Protein AF-A0A0A3ZD90-F1 (afdb_monomer)

Solvent-accessible surface area (backbone atoms only — not comparable to full-atom values): 13535 Å² total; per-residue (Å²): 87,64,38,90,70,60,44,46,56,55,18,38,37,36,41,38,40,32,38,66,92,79,63,53,73,45,66,31,80,46,68,38,43,77,88,48,38,60,39,61,50,87,82,81,57,92,71,75,68,88,82,62,52,56,71,37,50,38,39,37,37,40,36,40,29,48,61,97,52,89,60,75,46,74,56,76,77,47,79,41,68,39,76,66,85,69,73,33,60,50,44,45,56,72,61,36,44,82,87,77,38,26,29,38,48,87,62,46,81,81,24,46,37,41,33,39,50,35,86,55,61,45,47,53,55,18,38,36,37,42,37,40,31,41,59,84,79,62,51,77,43,65,33,78,45,68,37,43,76,90,45,40,59,39,60,46,77,46,66,24,84,51,78,48,89,81,58,52,71,67,37,46,39,37,36,31,38,35,38,26,50,58,95,56,86,53,74,42,56,33,38,74,39,72,28,30,31,41,71,74,80,76,71,59,77,67,46,51,75,71,39,42,83,86,78,73,43,66,55,72,86,75,50,83,86,62,86,51,76,44,74,59,76,63,83,128

pLDDT: mean 87.89, std 10.4, range [41.91, 98.38]

Secondary structure (DSSP, 8-state):
--GGG---TT-EEEEEEEETTT-PEEEEEEEPPTTTTTS----------TTPPTT-EEEEEEEEE-TT---EEEPPPEEEE------BPP-EETTEETTTTEE-GGG-SSSEEEEE-GGG---TT-EEEEEEEETTT--EEEEEEEPPTTTTTS-EEEEE----TTPPTT-EEEEEEEEE-TT--PEEEBPPEEEEE-----PPPPEETTEETTTTEE-GGG-SS---EE-PPPP-

Radius of gyration: 32.8 Å; Cα contacts (8 Å, |Δi|>4): 521; chains: 1; bounding box: 69×36×101 Å

Organism: NCBI:txid371042

Mean predicted aligned error: 14.07 Å

Nearest PDB structures (foldseek):
  8c7m-assembly1_A  TM=3.479E-01  e=3.428E-03  Homo sapiens
  8odz-assembly1_D  TM=3.322E-01  e=2.731E-02  Mus musculus
  6za2-assembly1_A  TM=3.948E-01  e=4.905E-02  Porphyromonas gingivalis ATCC 33277
  7s62-assembly1_A  TM=3.883E-01  e=2.328E-02  Xenopus laevis
  6za2-assembly1_B  TM=3.902E-01  e=5.456E-02  Porphyromonas gingivalis ATCC 33277

Foldseek 3Di:
DALVVQDDQQKKKKKWKAWPPVRDIFIDIDGAHNVCGSHDDDDDGPDDCPPPDQFTKMKIWMWIAHHPGPDIDIDDIDIDTDHDPPAQAFWDWPQDDPVQLEHELVSQDQATKTKRALSSQDDQQKKKKKWKAWQPVRDIFIDIDGQHNVCGSGIDIDGTRDGCPPPDQFIKMKIWMWIAHHPGDDIDTHDMGIGTYHHDQDFDDKDWPQADPVVRDHDPVSQPPHIDIGGDDGDD

Sequence (236 aa):
IPAAAELSAGDTVTASVQTETDGIKTTADHTVTAAEAGKALSLVVKETLAGEADGDTVTVWYTLIRSGSSTALDSDTVAYTVSVVASLPAPAVAEADSSAMTVDPAAVTAGITVKIPAAAELSAGDTVTASVQTETDGIKTTADHTVTAAEAGKALSLVVKETLAGEADGDAVTVWYTLIRSGGSTALDSDTVAYTVSVVASLPAPTVAEADSTAMTVDPAAVTAGITVKIPAAAE

Structure (mmCIF, N/CA/C/O backbone):
data_AF-A0A0A3ZD90-F1
#
_entry.id   AF-A0A0A3ZD90-F1
#
loop_
_atom_site.group_PDB
_atom_site.id
_atom_site.type_symbol
_atom_site.label_atom_id
_atom_site.label_alt_id
_atom_site.label_comp_id
_atom_site.label_asym_id
_atom_site.label_entity_id
_atom_site.label_seq_id
_atom_site.pdbx_PDB_ins_code
_atom_site.Cartn_x
_atom_site.Cartn_y
_atom_site.Cartn_z
_atom_site.occupancy
_atom_site.B_iso_or_equiv
_atom_site.auth_seq_id
_atom_site.auth_comp_id
_atom_site.auth_asym_id
_atom_site.auth_atom_id
_atom_site.pdbx_PDB_model_num
ATOM 1 N N . ILE A 1 1 ? -10.953 1.300 38.006 1.00 80.44 1 ILE A N 1
ATOM 2 C CA . ILE A 1 1 ? -11.255 2.288 39.074 1.00 80.44 1 ILE A CA 1
ATOM 3 C C . ILE A 1 1 ? -10.166 2.204 40.130 1.00 80.44 1 ILE A C 1
ATOM 5 O O . ILE A 1 1 ? -9.875 1.095 40.576 1.00 80.44 1 ILE A O 1
ATOM 9 N N . PRO A 1 2 ? -9.502 3.321 40.462 1.00 77.12 2 PRO A N 1
ATOM 10 C CA . PRO A 1 2 ? -8.312 3.306 41.308 1.00 77.12 2 PRO A CA 1
ATOM 11 C C . PRO A 1 2 ? -8.643 2.980 42.768 1.00 77.12 2 PRO A C 1
ATOM 13 O O . PRO A 1 2 ? -9.701 3.346 43.270 1.00 77.12 2 PRO A O 1
ATOM 16 N N . ALA A 1 3 ? -7.697 2.360 43.479 1.00 77.62 3 ALA A N 1
ATOM 17 C CA . ALA A 1 3 ? -7.833 2.084 44.915 1.00 77.62 3 ALA A CA 1
ATOM 18 C C . ALA A 1 3 ? -7.985 3.368 45.758 1.00 77.62 3 ALA A C 1
ATOM 20 O O . ALA A 1 3 ? -8.622 3.346 46.806 1.00 77.62 3 ALA A O 1
ATOM 21 N N . ALA A 1 4 ? -7.468 4.500 45.263 1.00 80.25 4 ALA A N 1
ATOM 22 C CA . ALA A 1 4 ? -7.620 5.820 45.877 1.00 80.25 4 ALA A CA 1
ATOM 23 C C . ALA A 1 4 ? -9.077 6.320 45.939 1.00 80.25 4 ALA A C 1
ATOM 25 O O . ALA A 1 4 ? -9.350 7.292 46.632 1.00 80.25 4 ALA A O 1
ATOM 26 N N . ALA A 1 5 ? -10.015 5.664 45.244 1.00 79.38 5 ALA A N 1
ATOM 27 C CA . ALA A 1 5 ? -11.444 5.946 45.376 1.00 79.38 5 ALA A CA 1
ATOM 28 C C . ALA A 1 5 ? -12.042 5.452 46.713 1.00 79.38 5 ALA A C 1
ATOM 30 O O . ALA A 1 5 ? -13.202 5.745 46.988 1.00 79.38 5 ALA A O 1
ATOM 31 N N . GLU A 1 6 ? -11.271 4.706 47.522 1.00 87.56 6 GLU A N 1
ATOM 32 C CA . GLU A 1 6 ? -11.649 4.226 48.863 1.00 87.56 6 GLU A CA 1
ATOM 33 C C . GLU A 1 6 ? -13.015 3.515 48.902 1.00 87.56 6 GLU A C 1
ATOM 35 O O . GLU A 1 6 ? -13.847 3.746 49.781 1.00 87.56 6 GLU A O 1
ATOM 40 N N . LEU A 1 7 ? -13.249 2.634 47.924 1.00 90.19 7 LEU A N 1
ATOM 41 C CA . LEU A 1 7 ? -14.511 1.910 47.775 1.00 90.19 7 LEU A CA 1
ATOM 42 C C . LEU A 1 7 ? -14.837 1.079 49.022 1.00 90.19 7 LEU A C 1
ATOM 44 O O . LEU A 1 7 ? -14.001 0.316 49.515 1.00 90.19 7 LEU A O 1
ATOM 48 N N . SER A 1 8 ? -16.075 1.185 49.491 1.00 91.94 8 SER A N 1
ATOM 49 C CA . SER A 1 8 ? -16.611 0.448 50.633 1.00 91.94 8 SER A CA 1
ATOM 50 C C . SER A 1 8 ? -17.632 -0.599 50.194 1.00 91.94 8 SER A C 1
ATOM 52 O O . SER A 1 8 ? -18.277 -0.479 49.156 1.00 91.94 8 SER A O 1
ATOM 54 N N . ALA A 1 9 ? -17.800 -1.650 50.997 1.00 93.31 9 ALA A N 1
ATOM 55 C CA . ALA A 1 9 ? -18.801 -2.675 50.718 1.00 93.31 9 ALA A CA 1
ATOM 56 C C . ALA A 1 9 ? -20.215 -2.064 50.681 1.00 93.31 9 ALA A C 1
ATOM 58 O O . ALA A 1 9 ? -20.617 -1.355 51.604 1.00 93.31 9 ALA A O 1
ATOM 59 N N . GLY A 1 10 ? -20.973 -2.371 49.629 1.00 91.06 10 GLY A N 1
ATOM 60 C CA . GLY A 1 10 ? -22.305 -1.820 49.380 1.00 91.06 10 GLY A CA 1
ATOM 61 C C . GLY A 1 10 ? -22.319 -0.512 48.583 1.00 91.06 10 GLY A C 1
ATOM 62 O O . GLY A 1 10 ? -23.403 -0.049 48.236 1.00 91.06 10 GLY A O 1
ATOM 63 N N . ASP A 1 11 ? -21.161 0.071 48.263 1.00 94.12 11 ASP A N 1
ATOM 64 C CA . ASP A 1 11 ? -21.092 1.173 47.304 1.00 94.12 11 ASP A CA 1
ATOM 65 C C . ASP A 1 11 ? -21.540 0.697 45.918 1.00 94.12 11 ASP A C 1
ATOM 67 O O . ASP A 1 11 ? -21.281 -0.440 45.521 1.00 94.12 11 ASP A O 1
ATOM 71 N N . THR A 1 12 ? -22.211 1.568 45.170 1.00 94.56 12 THR A N 1
ATOM 72 C CA . THR A 1 12 ? -22.595 1.309 43.780 1.00 94.56 12 THR A CA 1
ATOM 73 C C . THR A 1 12 ? -21.715 2.128 42.858 1.00 94.56 12 THR A C 1
ATOM 75 O O . THR A 1 12 ? -21.556 3.334 43.051 1.00 94.56 12 THR A O 1
ATOM 78 N N . VAL A 1 13 ? -21.143 1.467 41.860 1.00 94.94 13 VAL A N 1
ATOM 79 C CA . VAL A 1 13 ? -20.249 2.087 40.894 1.00 94.94 13 VAL A CA 1
ATOM 80 C C . VAL A 1 13 ? -20.757 1.841 39.485 1.00 94.94 13 VAL A C 1
ATOM 82 O O . VAL A 1 13 ? -20.986 0.697 39.103 1.00 94.94 13 VAL A O 1
ATOM 85 N N . THR A 1 14 ? -20.880 2.913 38.715 1.00 95.19 14 THR A N 1
ATOM 86 C CA . THR A 1 14 ? -21.291 2.886 37.312 1.00 95.19 14 THR A CA 1
ATOM 87 C C . THR A 1 14 ? -20.118 3.314 36.444 1.00 95.19 14 THR A C 1
ATOM 89 O O . THR A 1 14 ? -19.756 4.490 36.426 1.00 95.19 14 THR A O 1
ATOM 92 N N . ALA A 1 15 ? -19.510 2.378 35.717 1.00 94.19 15 ALA A N 1
ATOM 93 C CA . ALA A 1 15 ? -18.548 2.710 34.668 1.00 94.19 15 ALA A CA 1
ATOM 94 C C . ALA A 1 15 ? -19.298 3.144 33.406 1.00 94.19 15 ALA A C 1
ATOM 96 O O . ALA A 1 15 ? -20.299 2.526 33.048 1.00 94.19 15 ALA A O 1
ATOM 97 N N . SER A 1 16 ? -18.819 4.194 32.745 1.00 93.38 16 SER A N 1
ATOM 98 C CA . SER A 1 16 ? -19.430 4.771 31.549 1.00 93.38 16 SER A CA 1
ATOM 99 C C . SER A 1 16 ? -18.404 4.903 30.429 1.00 93.38 16 SER A C 1
ATOM 101 O O . SER A 1 16 ? -17.283 5.358 30.664 1.00 93.38 16 SER A O 1
ATOM 103 N N . VAL A 1 17 ? -18.812 4.526 29.221 1.00 92.06 17 VAL A N 1
ATOM 104 C CA . VAL A 1 17 ? -18.072 4.734 27.973 1.00 92.06 17 VAL A CA 1
ATOM 105 C C . VAL A 1 17 ? -19.007 5.442 27.001 1.00 92.06 17 VAL A C 1
ATOM 107 O O . VAL A 1 17 ? -20.179 5.075 26.902 1.00 92.06 17 VAL A O 1
ATOM 110 N N . GLN A 1 18 ? -18.507 6.469 26.323 1.00 89.50 18 GLN A N 1
ATOM 111 C CA . GLN A 1 18 ? -19.235 7.195 25.289 1.00 89.50 18 GLN A CA 1
ATOM 112 C C . GLN A 1 18 ? -18.342 7.373 24.068 1.00 89.50 18 GLN A C 1
ATOM 114 O O . GLN A 1 18 ? -17.186 7.780 24.210 1.00 89.50 18 GLN A O 1
ATOM 119 N N . THR A 1 19 ? -18.894 7.090 22.893 1.00 81.88 19 THR A N 1
ATOM 120 C CA . THR A 1 19 ? -18.237 7.329 21.607 1.00 81.88 19 THR A CA 1
ATOM 121 C C . THR A 1 19 ? -18.854 8.527 20.890 1.00 81.88 19 THR A C 1
ATOM 123 O O . THR A 1 19 ? -19.989 8.925 21.182 1.00 81.88 19 THR A O 1
ATOM 126 N N . GLU A 1 20 ? -18.098 9.143 19.982 1.00 71.38 20 GLU A N 1
ATOM 127 C CA . GLU A 1 20 ? -18.561 10.307 19.217 1.00 71.38 20 GLU A CA 1
ATOM 128 C C . GLU A 1 20 ? -19.510 9.923 18.075 1.00 71.38 20 GLU A C 1
ATOM 130 O O . GLU A 1 20 ? -20.407 10.707 17.765 1.00 71.38 20 GLU A O 1
ATOM 135 N N . THR A 1 21 ? -19.371 8.714 17.514 1.00 54.41 21 THR A N 1
ATOM 136 C CA . THR A 1 21 ? -20.103 8.270 16.315 1.00 54.41 21 THR A CA 1
ATOM 137 C C . THR A 1 21 ? -21.625 8.313 16.493 1.00 54.41 21 THR A C 1
ATOM 139 O O . THR A 1 21 ? -22.322 8.847 15.631 1.00 54.41 21 THR A O 1
ATOM 142 N N . ASP A 1 22 ? -22.138 7.865 17.646 1.00 55.78 22 ASP A N 1
ATOM 143 C CA . ASP A 1 22 ? -23.579 7.905 17.953 1.00 55.78 22 ASP A CA 1
ATOM 144 C C . ASP A 1 22 ? -23.922 8.726 19.215 1.00 55.78 22 ASP A C 1
ATOM 146 O O . ASP A 1 22 ? -25.095 8.883 19.572 1.00 55.78 22 ASP A O 1
ATOM 150 N N . GLY A 1 23 ? -22.919 9.223 19.953 1.00 63.94 23 GLY A N 1
ATOM 151 C CA . GLY A 1 23 ? -23.106 9.857 21.266 1.00 63.94 23 GLY A CA 1
ATOM 152 C C . GLY A 1 23 ? -23.691 8.919 22.333 1.00 63.94 23 GLY A C 1
ATOM 153 O O . GLY A 1 23 ? -24.045 9.375 23.428 1.00 63.94 23 GLY A O 1
ATOM 154 N N . ILE A 1 24 ? -23.821 7.624 22.025 1.0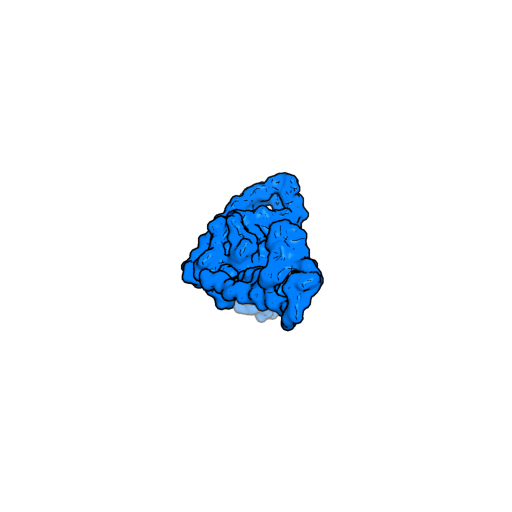0 64.19 24 ILE A N 1
ATOM 155 C CA . ILE A 1 24 ? -24.433 6.621 22.890 1.00 64.19 24 ILE A CA 1
ATOM 156 C C . ILE A 1 24 ? -23.507 6.371 24.075 1.00 64.19 24 ILE A C 1
ATOM 158 O O . ILE A 1 24 ? -22.315 6.108 23.941 1.00 64.19 24 ILE A O 1
ATOM 162 N N . LYS A 1 25 ? -24.091 6.471 25.265 1.00 85.44 25 LYS A N 1
ATOM 163 C CA . LYS A 1 25 ? -23.438 6.138 26.522 1.00 85.44 25 LYS A CA 1
ATOM 164 C C . LYS A 1 25 ? -23.790 4.702 26.887 1.00 85.44 25 LYS A C 1
ATOM 166 O O . LYS A 1 25 ? -24.950 4.423 27.198 1.00 85.44 25 LYS A O 1
ATOM 171 N N . THR A 1 26 ? -22.790 3.835 26.954 1.00 89.06 26 THR A N 1
ATOM 172 C CA . THR A 1 26 ? -22.941 2.484 27.501 1.00 89.06 26 THR A CA 1
ATOM 173 C C . THR A 1 26 ? -22.375 2.431 28.906 1.00 89.06 26 THR A C 1
ATOM 175 O O . THR A 1 26 ? -21.331 3.016 29.209 1.00 89.06 26 THR A O 1
ATOM 178 N N . THR A 1 27 ? -23.085 1.737 29.792 1.00 92.50 27 THR A N 1
ATOM 179 C CA . THR A 1 27 ? -22.728 1.660 31.206 1.00 92.50 27 THR A CA 1
ATOM 180 C C . THR A 1 27 ? -22.626 0.231 31.713 1.00 92.50 27 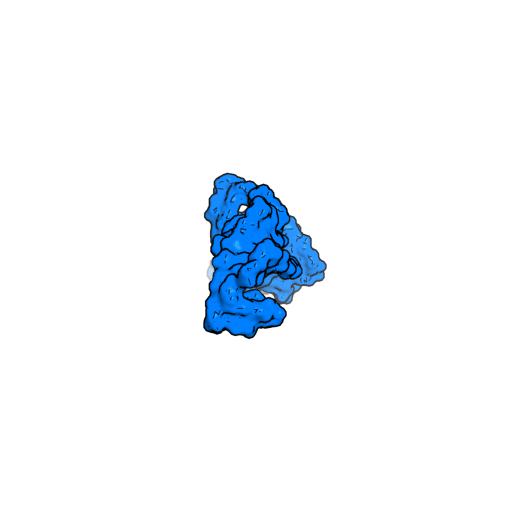THR A C 1
ATOM 182 O O . THR A 1 27 ? -23.240 -0.696 31.182 1.00 92.50 27 THR A O 1
ATOM 185 N N . ALA A 1 28 ? -21.839 0.059 32.773 1.00 93.81 28 ALA A N 1
ATOM 186 C CA . ALA A 1 28 ? -21.817 -1.149 33.584 1.00 93.81 28 ALA A CA 1
ATOM 187 C C . ALA A 1 28 ? -21.918 -0.775 35.063 1.00 93.81 28 ALA A C 1
ATOM 189 O O . ALA A 1 28 ? -21.047 -0.080 35.591 1.00 93.81 28 ALA A O 1
ATOM 190 N N . ASP A 1 29 ? -22.968 -1.269 35.712 1.00 94.19 29 ASP A N 1
ATOM 191 C CA . ASP A 1 29 ? -23.214 -1.065 37.136 1.00 94.19 29 ASP A CA 1
ATOM 192 C C . ASP A 1 29 ? -22.674 -2.240 37.949 1.00 94.19 29 ASP A C 1
ATOM 194 O O . ASP A 1 29 ? -22.828 -3.405 37.572 1.00 94.19 29 ASP A O 1
ATOM 198 N N . HIS A 1 30 ? -22.066 -1.936 39.093 1.00 94.62 30 HIS A N 1
ATOM 199 C CA . HIS A 1 30 ? -21.549 -2.931 40.025 1.00 94.62 30 HIS A CA 1
ATOM 200 C C . HIS A 1 30 ? -21.738 -2.487 41.469 1.00 94.62 30 HIS A C 1
ATOM 202 O O . HIS A 1 30 ? -21.426 -1.351 41.826 1.00 94.62 30 HIS A O 1
ATOM 208 N N . THR A 1 31 ? -22.198 -3.400 42.321 1.00 95.62 31 THR A N 1
ATOM 209 C CA . THR A 1 31 ? -22.224 -3.190 43.772 1.00 95.62 31 THR A CA 1
ATOM 210 C C . THR A 1 31 ? -20.980 -3.811 44.395 1.00 95.62 31 THR A C 1
ATOM 212 O O . THR A 1 31 ? -20.757 -5.015 44.284 1.00 95.62 31 THR A O 1
ATOM 215 N N . VAL A 1 32 ? -20.186 -2.991 45.080 1.00 93.62 32 VAL A N 1
ATOM 216 C CA . VAL A 1 32 ? -18.913 -3.386 45.688 1.00 93.62 32 VAL A CA 1
ATOM 217 C C . VAL A 1 32 ? -19.151 -4.413 46.791 1.00 93.62 32 VAL A C 1
ATOM 219 O O . VAL A 1 32 ? -19.887 -4.177 47.752 1.00 93.62 32 VAL A O 1
ATOM 222 N N . THR A 1 33 ? -18.492 -5.560 46.686 1.00 94.12 33 THR A N 1
ATOM 223 C CA . THR A 1 33 ? -18.543 -6.610 47.706 1.00 94.12 33 THR A CA 1
ATOM 224 C C . THR A 1 33 ? -17.533 -6.358 48.829 1.00 94.12 33 THR A C 1
ATOM 226 O O . THR A 1 33 ? -16.558 -5.621 48.679 1.00 94.12 33 THR A O 1
ATOM 229 N N . ALA A 1 34 ? -17.701 -7.039 49.967 1.00 91.19 34 ALA A N 1
ATOM 230 C CA . ALA A 1 34 ? -16.742 -6.965 51.074 1.00 91.19 34 ALA A CA 1
ATOM 231 C C . ALA A 1 34 ? -15.316 -7.401 50.684 1.00 91.19 34 ALA A C 1
ATOM 233 O O . ALA A 1 34 ? -14.348 -6.932 51.275 1.00 91.19 34 ALA A O 1
ATOM 234 N N . ALA A 1 35 ? -15.175 -8.278 49.685 1.00 90.56 35 ALA A N 1
ATOM 235 C CA . ALA A 1 35 ? -13.875 -8.739 49.204 1.00 90.56 35 ALA A CA 1
ATOM 236 C C . ALA A 1 35 ? -13.159 -7.715 48.300 1.00 90.56 35 ALA A C 1
ATOM 238 O O . ALA A 1 35 ? -11.935 -7.791 48.150 1.00 90.56 35 ALA A O 1
ATOM 239 N N . GLU A 1 36 ? -13.906 -6.784 47.705 1.00 89.94 36 GLU A N 1
ATOM 240 C CA . GLU A 1 36 ? -13.425 -5.745 46.783 1.00 89.94 36 GLU A CA 1
ATOM 241 C C . GLU A 1 36 ? -13.168 -4.407 47.488 1.00 89.94 36 GLU A C 1
ATOM 243 O O . GLU A 1 36 ? -12.435 -3.571 46.962 1.00 89.94 36 GLU A O 1
ATOM 248 N N . ALA A 1 37 ? -13.728 -4.214 48.686 1.00 89.94 37 ALA A N 1
ATOM 249 C CA . ALA A 1 37 ? -13.547 -3.001 49.476 1.00 89.94 37 ALA A CA 1
ATOM 250 C C . ALA A 1 37 ? -12.057 -2.656 49.679 1.00 89.94 37 ALA A C 1
ATOM 252 O O . ALA A 1 37 ? -11.230 -3.520 49.990 1.00 89.94 37 ALA A O 1
ATOM 253 N N . GLY A 1 38 ? -11.717 -1.379 49.482 1.00 86.62 38 GLY A N 1
ATOM 254 C CA . GLY A 1 38 ? -10.353 -0.847 49.568 1.00 86.62 38 GLY A CA 1
ATOM 255 C C . GLY A 1 38 ? -9.410 -1.260 48.429 1.00 86.62 38 GLY A C 1
ATOM 256 O O . GLY A 1 38 ? -8.222 -0.941 48.485 1.00 86.62 38 GLY A O 1
ATOM 257 N N . LYS A 1 39 ? -9.894 -1.971 47.401 1.00 87.69 39 LYS A N 1
ATOM 258 C CA . LYS A 1 39 ? -9.094 -2.406 46.245 1.00 87.69 39 LYS A CA 1
ATOM 259 C C . LYS A 1 39 ? -9.496 -1.658 44.979 1.00 87.69 39 LYS A C 1
ATOM 261 O O . LYS A 1 39 ? -10.579 -1.089 44.878 1.00 87.69 39 LYS A O 1
ATOM 266 N N . ALA A 1 40 ? -8.610 -1.686 43.986 1.00 88.38 40 ALA A N 1
ATOM 267 C CA . ALA A 1 40 ? -8.962 -1.258 42.641 1.00 88.38 40 ALA A CA 1
ATOM 268 C C . ALA A 1 40 ? -10.028 -2.199 42.058 1.00 88.38 40 ALA A C 1
ATOM 270 O O . ALA A 1 40 ? -9.904 -3.422 42.153 1.00 88.38 40 ALA A O 1
ATOM 271 N N . LEU A 1 41 ? -11.052 -1.620 41.436 1.00 90.50 41 LEU A N 1
ATOM 272 C CA . LEU A 1 41 ? -12.155 -2.352 40.818 1.00 90.50 41 LEU A CA 1
ATOM 273 C C . LEU A 1 41 ? -12.016 -2.316 39.293 1.00 90.50 41 LEU A C 1
ATOM 275 O O . LEU A 1 41 ? -11.775 -1.251 38.712 1.00 90.50 41 LEU A O 1
ATOM 279 N N . SER A 1 42 ? -12.179 -3.474 38.653 1.00 90.94 42 SER A N 1
ATOM 280 C CA . SER A 1 42 ? -12.185 -3.622 37.193 1.00 90.94 42 SER A CA 1
ATOM 281 C C . SER A 1 42 ? -13.589 -3.988 36.734 1.00 90.94 42 SER A C 1
ATOM 283 O O . SER A 1 42 ? -14.136 -4.985 37.194 1.00 90.94 42 SER A O 1
ATOM 285 N N . LEU A 1 43 ? -14.159 -3.184 35.838 1.00 90.50 43 LEU A N 1
ATOM 286 C CA . LEU A 1 43 ? -15.489 -3.394 35.273 1.00 90.50 43 LEU A CA 1
ATOM 287 C C . LEU A 1 43 ? -15.374 -3.524 33.760 1.00 90.50 43 LEU A C 1
ATOM 289 O O . LEU A 1 43 ? -14.589 -2.814 33.134 1.00 90.50 43 LEU A O 1
ATOM 293 N N . VAL A 1 44 ? -16.162 -4.428 33.186 1.00 89.69 44 VAL A N 1
ATOM 294 C CA . VAL A 1 44 ? -16.255 -4.608 31.736 1.00 89.69 44 VAL A CA 1
ATOM 295 C C . VAL A 1 44 ? -17.508 -3.892 31.251 1.00 89.69 44 VAL A C 1
ATOM 297 O O . VAL A 1 44 ? -18.621 -4.330 31.543 1.00 89.69 44 VAL A O 1
ATOM 300 N N . VAL A 1 45 ? -17.328 -2.806 30.503 1.00 88.12 45 VAL A N 1
ATOM 301 C CA . VAL A 1 45 ? -18.410 -2.144 29.765 1.00 88.12 45 VAL A CA 1
ATOM 302 C C . VAL A 1 45 ? -18.502 -2.814 28.398 1.00 88.12 45 VAL A C 1
ATOM 304 O O . VAL A 1 45 ? -17.505 -2.894 27.686 1.00 88.12 45 VAL A O 1
ATOM 307 N N . LYS A 1 46 ? -19.674 -3.349 28.044 1.00 83.06 46 LYS A N 1
ATOM 308 C CA . LYS A 1 46 ? -19.892 -4.073 26.777 1.00 83.06 46 LYS A CA 1
ATOM 309 C C . LYS A 1 46 ? -20.130 -3.113 25.605 1.00 83.06 46 LYS A C 1
ATOM 311 O O . LYS A 1 46 ? -21.108 -3.266 24.882 1.00 83.06 46 LYS A O 1
ATOM 316 N N . GLU A 1 47 ? -19.258 -2.125 25.467 1.00 79.12 47 GLU A N 1
ATOM 317 C CA . GLU A 1 47 ? -19.228 -1.240 24.305 1.00 79.12 47 GLU A CA 1
ATOM 318 C C . GLU A 1 47 ? -18.502 -1.932 23.144 1.00 79.12 47 GLU A C 1
ATOM 320 O O . GLU A 1 47 ? -17.580 -2.724 23.370 1.00 79.12 47 GLU A O 1
ATOM 325 N N . THR A 1 48 ? -18.911 -1.654 21.908 1.00 73.12 48 THR A N 1
ATOM 326 C CA . THR A 1 48 ? -18.218 -2.126 20.708 1.00 73.12 48 THR A CA 1
ATOM 327 C C . THR A 1 48 ? -17.645 -0.940 19.948 1.00 73.12 48 THR A C 1
ATOM 329 O O . THR A 1 48 ? -18.331 0.041 19.718 1.00 73.12 48 THR A O 1
ATOM 332 N N . LEU A 1 49 ? -16.387 -1.045 19.518 1.00 71.69 49 LEU A N 1
ATOM 333 C CA . LEU A 1 49 ? -15.757 -0.031 18.665 1.00 71.69 49 LEU A CA 1
ATOM 334 C C . LEU A 1 49 ? -15.872 -0.379 17.174 1.00 71.69 49 LEU A C 1
ATOM 336 O O . LEU A 1 49 ? -15.178 0.197 16.349 1.00 71.69 49 LEU A O 1
ATOM 340 N N . ALA A 1 50 ? -16.713 -1.354 16.809 1.00 61.97 50 ALA A N 1
ATOM 341 C CA . ALA A 1 50 ? -16.816 -1.855 15.437 1.00 61.97 50 ALA A CA 1
ATOM 342 C C . ALA A 1 50 ? -17.356 -0.821 14.425 1.00 61.97 50 ALA A C 1
ATOM 344 O O . ALA A 1 50 ? -17.294 -1.079 13.225 1.00 61.97 50 ALA A O 1
ATOM 345 N N . GLY A 1 51 ? -17.898 0.306 14.899 1.00 63.16 51 GLY A N 1
ATOM 346 C CA . GLY A 1 51 ? -18.343 1.433 14.076 1.00 63.16 51 GLY A CA 1
ATOM 347 C C . GLY A 1 51 ? -17.447 2.673 14.146 1.00 63.16 51 GLY A C 1
ATOM 348 O O . GLY A 1 51 ? -17.711 3.613 13.407 1.00 63.16 51 GLY A O 1
ATOM 349 N N . GLU A 1 52 ? -16.416 2.681 14.994 1.00 70.81 52 GLU A N 1
ATOM 350 C CA . GLU A 1 52 ? -15.531 3.839 15.161 1.00 70.81 52 GLU A CA 1
ATOM 351 C C . GLU A 1 52 ? -14.412 3.825 14.106 1.00 70.81 52 GLU A C 1
ATOM 353 O O . GLU A 1 52 ? -13.846 2.775 13.779 1.00 70.81 52 GLU A O 1
ATOM 358 N N . ALA A 1 53 ? -14.081 4.999 13.583 1.00 66.25 53 ALA A N 1
ATOM 359 C CA . ALA A 1 53 ? -12.977 5.236 12.670 1.00 66.25 53 ALA A CA 1
ATOM 360 C C . ALA A 1 53 ? -11.664 5.527 13.417 1.00 66.25 53 ALA A C 1
ATOM 362 O O . ALA A 1 53 ? -11.634 5.860 14.603 1.00 66.25 53 ALA A O 1
ATOM 363 N N . ASP A 1 54 ? -10.545 5.416 12.698 1.00 73.25 54 ASP A N 1
ATOM 364 C CA . ASP A 1 54 ? -9.264 5.911 13.199 1.00 73.25 54 ASP A CA 1
ATOM 365 C C . ASP A 1 54 ? -9.346 7.433 13.418 1.00 73.25 54 ASP A C 1
ATOM 367 O O . ASP A 1 54 ? -9.834 8.175 12.558 1.00 73.25 54 ASP A O 1
ATOM 371 N N . GLY A 1 55 ? -8.909 7.881 14.594 1.00 70.31 55 GLY A N 1
ATOM 372 C CA . GLY A 1 55 ? -9.003 9.275 15.021 1.00 70.31 55 GLY A CA 1
ATOM 373 C C . GLY A 1 55 ? -10.235 9.622 15.864 1.00 70.31 55 GLY A C 1
ATOM 374 O O . GLY A 1 55 ? -10.209 10.668 16.514 1.00 70.31 55 GLY A O 1
ATOM 375 N N . ASP A 1 56 ? -11.260 8.767 15.919 1.00 81.31 56 ASP A N 1
ATOM 376 C CA . ASP A 1 56 ? -12.460 9.023 16.729 1.00 81.31 56 ASP A CA 1
ATOM 377 C C . ASP A 1 56 ? -12.142 9.035 18.228 1.00 81.31 56 ASP A C 1
ATOM 379 O O . ASP A 1 56 ? -11.179 8.413 18.690 1.00 81.31 56 ASP A O 1
ATOM 383 N N . THR A 1 57 ? -12.956 9.738 19.019 1.00 82.81 57 THR A N 1
ATOM 384 C CA . THR A 1 57 ? -12.733 9.846 20.466 1.00 82.81 57 THR A CA 1
ATOM 385 C C . THR A 1 57 ? -13.656 8.928 21.263 1.00 82.81 57 THR A C 1
ATOM 387 O O . THR A 1 57 ? -14.879 8.956 21.138 1.00 82.81 57 THR A O 1
ATOM 390 N N . VAL A 1 58 ? -13.066 8.175 22.190 1.00 87.88 58 VAL A N 1
ATOM 391 C CA . VAL A 1 58 ? -13.768 7.418 23.229 1.00 87.88 58 VAL A CA 1
ATOM 392 C C . VAL A 1 58 ? -13.533 8.091 24.571 1.00 87.88 58 VAL A C 1
ATOM 394 O O . VAL A 1 58 ? -12.405 8.161 25.060 1.00 87.88 58 VAL A O 1
ATOM 397 N N . THR A 1 59 ? -14.607 8.552 25.202 1.00 91.69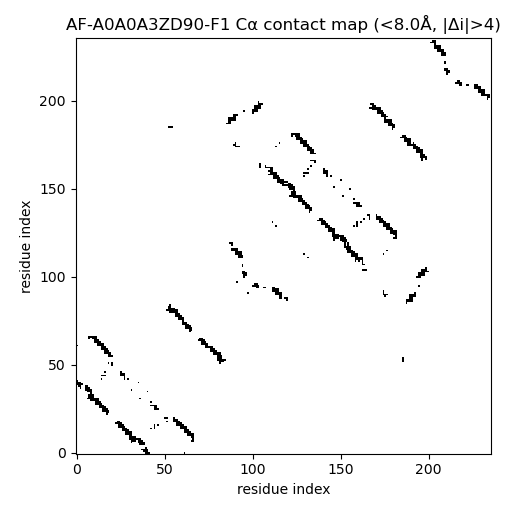 59 THR A N 1
ATOM 398 C CA . THR A 1 59 ? -14.548 9.169 26.530 1.00 91.69 59 THR A CA 1
ATOM 399 C C . THR A 1 59 ? -15.000 8.179 27.594 1.00 91.69 59 THR A C 1
ATOM 401 O O . THR A 1 59 ? -16.050 7.546 27.470 1.00 91.69 59 THR A O 1
ATOM 404 N N . VAL A 1 60 ? -14.221 8.059 28.669 1.00 93.50 60 VAL A N 1
ATOM 405 C CA . VAL A 1 60 ? -14.505 7.155 29.788 1.00 93.50 60 VAL A CA 1
ATOM 406 C C . VAL A 1 60 ? -14.530 7.895 31.120 1.00 93.50 60 VAL A C 1
ATOM 408 O O . VAL A 1 60 ? -13.741 8.811 31.361 1.00 93.50 60 VAL A O 1
ATOM 411 N N . TRP A 1 61 ? -15.440 7.481 31.998 1.00 94.38 61 TRP A N 1
ATOM 412 C CA . TRP A 1 61 ? -15.544 7.967 33.375 1.00 94.38 61 TRP A CA 1
ATOM 413 C C . TRP A 1 61 ? -16.288 6.955 34.250 1.00 94.38 61 TRP A C 1
ATOM 415 O O . TRP A 1 61 ? -16.833 5.960 33.760 1.00 94.38 61 TRP A O 1
ATOM 425 N N . TYR A 1 62 ? -16.317 7.189 35.560 1.00 94.75 62 TYR A N 1
ATOM 426 C CA . TYR A 1 62 ? -17.150 6.416 36.474 1.00 94.75 62 TYR A CA 1
ATOM 427 C C . TYR A 1 62 ? -17.893 7.316 37.461 1.00 94.75 62 TYR A C 1
ATOM 429 O O . TYR A 1 62 ? -17.420 8.388 37.831 1.00 94.75 62 TYR A O 1
ATOM 437 N N . THR A 1 63 ? -19.041 6.833 37.921 1.00 94.81 63 THR A N 1
ATOM 438 C CA . THR A 1 63 ? -19.854 7.467 38.960 1.00 94.81 63 THR A CA 1
ATOM 439 C C . THR A 1 63 ? -19.919 6.548 40.175 1.00 94.81 63 THR A C 1
ATOM 441 O O . THR A 1 63 ? -20.139 5.345 40.035 1.00 94.81 63 THR A O 1
ATOM 444 N N . LEU A 1 64 ? -19.733 7.102 41.370 1.00 93.94 64 LEU A N 1
ATOM 445 C CA . LEU A 1 64 ? -19.808 6.402 42.652 1.00 93.94 64 LEU A CA 1
ATOM 446 C C . LEU A 1 64 ? -20.996 6.919 43.470 1.00 93.94 64 LEU A C 1
ATOM 448 O O . LEU A 1 64 ? -21.116 8.118 43.716 1.00 93.94 64 LEU A O 1
ATOM 452 N N . ILE A 1 65 ? -21.823 6.005 43.969 1.00 95.44 65 ILE A N 1
ATOM 453 C CA . ILE A 1 65 ? -22.841 6.273 44.988 1.00 95.44 65 ILE A CA 1
ATOM 454 C C . ILE A 1 65 ? -22.481 5.451 46.221 1.00 95.44 65 ILE A C 1
ATOM 456 O O . ILE A 1 65 ? -22.457 4.220 46.175 1.00 95.44 65 ILE A O 1
ATOM 460 N N . ARG A 1 66 ? -22.195 6.127 47.338 1.00 92.81 66 ARG A N 1
ATOM 461 C CA . ARG A 1 66 ? -21.863 5.434 48.589 1.00 92.81 66 ARG A CA 1
ATOM 462 C C . ARG A 1 66 ? -23.073 4.726 49.183 1.00 92.81 66 ARG A C 1
ATOM 464 O O . ARG A 1 66 ? -24.193 5.227 49.089 1.00 92.81 66 ARG A O 1
ATOM 471 N N . SER A 1 67 ? -22.835 3.606 49.859 1.00 92.19 67 SER A N 1
ATOM 472 C CA . SER A 1 67 ? -23.883 2.863 50.565 1.00 92.19 67 SER A CA 1
ATOM 473 C C . SER A 1 67 ? -24.694 3.776 51.498 1.00 92.19 67 SER A C 1
ATOM 475 O O . SER A 1 67 ? -24.138 4.500 52.326 1.00 92.19 67 SER A O 1
ATOM 477 N N . GLY A 1 68 ? -26.021 3.775 51.343 1.00 88.38 68 GLY A N 1
ATOM 478 C CA . GLY A 1 68 ? -26.938 4.618 52.121 1.00 88.38 68 GLY A CA 1
ATOM 479 C C . GLY A 1 68 ? -26.987 6.099 51.718 1.00 88.38 68 GLY A C 1
ATOM 480 O O . GLY A 1 68 ? -27.727 6.862 52.336 1.00 88.38 68 GLY A O 1
ATOM 481 N N . SER A 1 69 ? -26.239 6.511 50.691 1.00 90.44 69 SER A N 1
ATOM 482 C CA . SER A 1 69 ? -26.298 7.847 50.090 1.00 90.44 69 SER A CA 1
ATOM 483 C C . SER A 1 69 ? -27.148 7.837 48.817 1.00 90.44 69 SER A C 1
ATOM 485 O O . SER A 1 69 ? -27.241 6.827 48.126 1.00 90.44 69 SER A O 1
ATOM 487 N N . SER A 1 70 ? -27.736 8.984 48.478 1.00 87.81 70 SER A N 1
ATOM 488 C CA . SER A 1 70 ? -28.346 9.244 47.165 1.00 87.81 70 SER A CA 1
ATOM 489 C C . SER A 1 70 ? -27.518 10.202 46.300 1.00 87.81 70 SER A C 1
ATOM 491 O O . SER A 1 70 ? -27.895 10.490 45.167 1.00 87.81 70 SER A O 1
ATOM 493 N N . THR A 1 71 ? -26.399 10.709 46.823 1.00 92.12 71 THR A N 1
ATOM 494 C CA . THR A 1 71 ? -25.512 11.629 46.105 1.00 92.12 71 THR A CA 1
ATOM 495 C C . THR A 1 71 ? -24.542 10.850 45.224 1.00 92.12 71 THR A C 1
ATOM 497 O O . THR A 1 71 ? -23.790 10.013 45.728 1.00 92.12 71 THR A O 1
ATOM 500 N N . ALA A 1 72 ? -24.540 11.169 43.931 1.00 93.06 72 ALA A N 1
ATOM 501 C CA . ALA A 1 72 ? -23.569 10.685 42.960 1.00 93.06 72 ALA A CA 1
ATOM 502 C C . ALA A 1 72 ? -22.286 11.530 42.993 1.00 93.06 72 ALA A C 1
ATOM 504 O O . ALA A 1 72 ? -22.342 12.757 43.096 1.00 93.06 72 ALA A O 1
ATOM 505 N N . LEU A 1 73 ? -21.140 10.860 42.914 1.00 92.94 73 LEU A N 1
ATOM 506 C CA . LEU A 1 73 ? -19.815 11.457 42.790 1.00 92.94 73 LEU A CA 1
ATOM 507 C C . LEU A 1 73 ? -19.211 11.006 41.461 1.00 92.94 73 LEU A C 1
ATOM 509 O O . LEU A 1 73 ? -18.942 9.817 41.288 1.00 92.94 73 LEU A O 1
ATOM 513 N N . ASP A 1 74 ? -19.001 11.941 40.544 1.00 92.94 74 ASP A N 1
ATOM 514 C CA . ASP A 1 74 ? -18.395 11.655 39.246 1.00 92.94 74 ASP A CA 1
ATOM 515 C C . ASP A 1 74 ? -16.871 11.779 39.313 1.00 92.94 74 ASP A C 1
ATOM 517 O O . ASP A 1 74 ? -16.325 12.620 40.033 1.00 92.94 74 ASP A O 1
ATOM 521 N N . SER A 1 75 ? -16.179 10.920 38.568 1.00 93.44 75 SER A N 1
ATOM 522 C CA . SER A 1 75 ? -14.752 11.077 38.306 1.00 93.44 75 SER A CA 1
ATOM 523 C C . SER A 1 75 ? -14.493 12.154 37.254 1.00 93.44 75 SER A C 1
ATOM 525 O O . SER A 1 75 ? -15.390 12.543 36.505 1.00 93.44 75 SER A O 1
ATOM 527 N N . ASP A 1 76 ? -13.227 12.543 37.110 1.00 93.06 76 ASP A N 1
ATOM 528 C CA . ASP A 1 76 ? -12.776 13.208 35.889 1.00 93.06 76 ASP A CA 1
ATOM 529 C C . ASP A 1 76 ? -13.005 12.301 34.667 1.00 93.06 76 ASP A C 1
ATOM 531 O O . ASP A 1 76 ? -13.041 11.066 34.777 1.00 93.06 76 ASP A O 1
ATOM 535 N N . THR A 1 77 ? -13.162 12.925 33.501 1.00 92.19 77 THR A N 1
ATOM 536 C CA . THR A 1 77 ? -13.276 12.232 32.215 1.00 92.19 77 THR A CA 1
ATOM 537 C C . THR A 1 77 ? -11.896 12.044 31.593 1.00 92.19 77 THR A C 1
ATOM 539 O O . THR A 1 77 ? -11.017 12.898 31.715 1.00 92.19 77 THR A O 1
ATOM 542 N N . VAL A 1 78 ? -11.698 10.914 30.915 1.00 93.25 78 VAL A N 1
ATOM 543 C CA . VAL A 1 78 ? -10.489 10.643 30.128 1.00 93.25 78 VAL A CA 1
ATOM 544 C C . VAL A 1 78 ? -10.904 10.339 28.697 1.00 93.25 78 VAL A C 1
ATOM 546 O O . VAL A 1 78 ? -11.750 9.476 28.476 1.00 93.25 78 VAL A O 1
ATOM 549 N N . ALA A 1 79 ? -10.305 11.043 27.741 1.00 89.12 79 ALA A N 1
ATOM 550 C CA . ALA A 1 79 ? -10.500 10.819 26.316 1.00 89.12 79 ALA A CA 1
ATOM 551 C C . ALA A 1 79 ? -9.358 9.963 25.753 1.00 89.12 79 ALA A C 1
ATOM 553 O O . ALA A 1 79 ? -8.182 10.238 26.004 1.00 89.12 79 ALA A O 1
ATOM 554 N N . TYR A 1 80 ? -9.715 8.940 24.986 1.00 87.06 80 TYR A N 1
ATOM 555 C CA . TYR A 1 80 ? -8.807 8.100 24.217 1.00 87.06 80 TYR A CA 1
ATOM 556 C C . TYR A 1 80 ? -9.123 8.251 22.736 1.00 87.06 80 TYR A C 1
ATOM 558 O O . TYR A 1 80 ? -10.289 8.284 22.360 1.00 87.06 80 TYR A O 1
ATOM 566 N N . THR A 1 81 ? -8.095 8.296 21.899 1.00 82.00 81 THR A N 1
ATOM 567 C CA . THR A 1 81 ? -8.264 8.250 20.445 1.00 82.00 81 THR A CA 1
ATOM 568 C C . THR A 1 81 ? -8.311 6.795 19.995 1.00 82.00 81 THR A C 1
ATOM 570 O O . THR A 1 81 ? -7.439 6.000 20.365 1.00 82.00 81 THR A O 1
ATOM 573 N N . VAL A 1 82 ? -9.327 6.437 19.218 1.00 77.69 82 VAL A N 1
ATOM 574 C CA . VAL A 1 82 ? -9.413 5.148 18.540 1.00 77.69 82 VAL A CA 1
ATOM 575 C C . VAL A 1 82 ? -8.291 5.092 17.517 1.00 77.69 82 VAL A C 1
ATOM 577 O O . VAL A 1 82 ? -8.164 5.979 16.677 1.00 77.69 82 VAL A O 1
ATOM 580 N N . SER A 1 83 ? -7.477 4.041 17.601 1.00 71.19 83 SER A N 1
ATOM 581 C CA . SER A 1 83 ? -6.505 3.731 16.562 1.00 71.19 83 SER A CA 1
ATOM 582 C C . SER A 1 83 ? -6.868 2.407 15.907 1.00 71.19 83 SER A C 1
ATOM 584 O O . SER A 1 83 ? -6.732 1.343 16.521 1.00 71.19 83 SER A O 1
ATOM 586 N N . VAL A 1 84 ? -7.368 2.473 14.674 1.00 63.66 84 VAL A N 1
ATOM 587 C CA . VAL A 1 84 ? -7.690 1.286 13.877 1.00 63.66 84 VAL A CA 1
ATOM 588 C C . VAL A 1 84 ? -6.490 0.992 12.990 1.00 63.66 84 VAL A C 1
ATOM 590 O O . VAL A 1 84 ? -6.408 1.435 11.850 1.00 63.66 84 VAL A O 1
ATOM 593 N N . VAL A 1 85 ? -5.543 0.207 13.503 1.00 56.47 85 VAL A N 1
ATOM 594 C CA . VAL A 1 85 ? -4.399 -0.262 12.708 1.00 56.47 85 VAL A CA 1
ATOM 595 C C . VAL A 1 85 ? -4.830 -1.457 11.850 1.00 56.47 85 VAL A C 1
ATOM 597 O O . VAL A 1 85 ? -4.428 -2.595 12.085 1.00 56.47 85 VAL A O 1
ATOM 600 N N . ALA A 1 86 ? -5.688 -1.221 10.859 1.00 57.72 86 ALA A N 1
ATOM 601 C CA . ALA A 1 86 ? -5.775 -2.116 9.713 1.00 57.72 86 ALA A CA 1
ATOM 602 C C . ALA A 1 86 ? -4.662 -1.694 8.745 1.00 57.72 86 ALA A C 1
ATOM 604 O O . ALA A 1 86 ? -4.865 -0.794 7.936 1.00 57.72 86 ALA A O 1
ATOM 605 N N . SER A 1 87 ? -3.471 -2.292 8.872 1.00 69.38 87 SER A N 1
ATOM 606 C CA . SER A 1 87 ? -2.406 -2.111 7.875 1.00 69.38 87 SER A CA 1
ATOM 607 C C . SER A 1 87 ? -2.955 -2.595 6.533 1.00 69.38 87 SER A C 1
ATOM 609 O O . SER A 1 87 ? -3.321 -3.765 6.367 1.00 69.38 87 SER A O 1
ATOM 611 N N . LEU A 1 88 ? -3.121 -1.657 5.602 1.00 89.12 88 LEU A N 1
ATOM 612 C CA . LEU A 1 88 ? -3.509 -1.995 4.247 1.00 89.12 88 LEU A CA 1
ATOM 613 C C . LEU A 1 88 ? -2.316 -2.689 3.576 1.00 89.12 88 LEU A C 1
ATOM 615 O O . LEU A 1 88 ? -1.172 -2.261 3.752 1.00 89.12 88 LEU A O 1
ATOM 619 N N . PRO A 1 89 ? -2.554 -3.757 2.798 1.00 93.31 89 PRO A N 1
ATOM 620 C CA . PRO A 1 89 ? -1.473 -4.541 2.218 1.00 93.31 89 PRO A CA 1
ATOM 621 C C . PRO A 1 89 ? -0.603 -3.677 1.309 1.00 93.31 89 PRO A C 1
ATOM 623 O O . PRO A 1 89 ? -1.137 -2.854 0.560 1.00 93.31 89 PRO A O 1
ATOM 626 N N . ALA A 1 90 ? 0.710 -3.911 1.336 1.00 95.12 90 ALA A N 1
ATOM 627 C CA . ALA A 1 90 ? 1.664 -3.200 0.492 1.00 95.12 90 ALA A CA 1
ATOM 628 C C . ALA A 1 90 ? 1.282 -3.280 -1.000 1.00 95.12 90 ALA A C 1
ATOM 630 O O . ALA A 1 90 ? 0.825 -4.332 -1.473 1.00 95.12 90 ALA A O 1
ATOM 631 N N . PRO A 1 91 ? 1.484 -2.196 -1.768 1.00 97.25 91 PRO A N 1
ATOM 632 C CA . PRO A 1 91 ? 1.375 -2.258 -3.215 1.00 97.25 91 PRO A CA 1
ATOM 633 C C . PRO A 1 91 ? 2.587 -2.969 -3.836 1.00 97.25 91 PRO A C 1
ATOM 635 O O . PRO A 1 91 ? 3.570 -3.284 -3.168 1.00 97.25 91 PRO A O 1
ATOM 638 N N . ALA A 1 92 ? 2.531 -3.185 -5.148 1.00 97.50 92 ALA A N 1
ATOM 639 C CA . ALA A 1 92 ? 3.663 -3.633 -5.954 1.00 97.50 92 ALA A CA 1
ATOM 640 C C . ALA A 1 92 ? 3.859 -2.726 -7.174 1.00 97.50 92 ALA A C 1
ATOM 642 O O . ALA A 1 92 ? 2.905 -2.120 -7.656 1.00 97.50 92 ALA A O 1
ATOM 643 N N . VAL A 1 93 ? 5.071 -2.671 -7.720 1.00 97.38 93 VAL A N 1
ATOM 644 C CA . VAL A 1 93 ? 5.355 -1.979 -8.989 1.00 97.38 93 VAL A CA 1
ATOM 645 C C . VAL A 1 93 ? 5.276 -2.971 -10.147 1.00 97.38 93 VAL A C 1
ATOM 647 O O . VAL A 1 93 ? 5.812 -4.075 -10.064 1.00 97.38 93 VAL A O 1
ATOM 650 N N . ALA A 1 94 ? 4.571 -2.620 -11.226 1.00 97.00 94 ALA A N 1
ATOM 651 C CA . ALA A 1 94 ? 4.382 -3.528 -12.359 1.00 97.00 94 ALA A CA 1
ATOM 652 C C . ALA A 1 94 ? 5.661 -3.759 -13.168 1.00 97.00 94 ALA A C 1
ATOM 654 O O . ALA A 1 94 ? 5.835 -4.846 -13.714 1.00 97.00 94 ALA A O 1
ATOM 655 N N . GLU A 1 95 ? 6.494 -2.729 -13.253 1.00 95.12 95 GLU A N 1
ATOM 656 C CA . GLU A 1 95 ? 7.750 -2.673 -13.995 1.00 95.12 95 GLU A CA 1
ATOM 657 C C . GLU A 1 95 ? 8.923 -3.310 -13.227 1.00 95.12 95 GLU A C 1
ATOM 659 O O . GLU A 1 95 ? 10.005 -3.470 -13.783 1.00 95.12 95 GLU A O 1
ATOM 664 N N . ALA A 1 96 ? 8.720 -3.672 -11.957 1.00 95.06 96 ALA A N 1
ATOM 665 C CA . ALA A 1 96 ? 9.766 -4.179 -11.081 1.00 95.06 96 ALA A CA 1
ATOM 666 C C . ALA A 1 96 ? 9.906 -5.708 -11.132 1.00 95.06 96 ALA A C 1
ATOM 668 O O . ALA A 1 96 ? 8.925 -6.449 -11.258 1.00 95.06 96 ALA A O 1
ATOM 669 N N . ASP A 1 97 ? 11.131 -6.190 -10.927 1.00 94.25 97 ASP A N 1
ATOM 670 C CA . ASP A 1 97 ? 11.400 -7.578 -10.570 1.00 94.25 97 ASP A CA 1
ATOM 671 C C . ASP A 1 97 ? 11.084 -7.775 -9.083 1.00 94.25 97 ASP A C 1
ATOM 673 O O . ASP A 1 97 ? 11.839 -7.386 -8.192 1.00 94.25 97 ASP A O 1
ATOM 677 N N . SER A 1 98 ? 9.953 -8.419 -8.802 1.00 89.44 98 SER A N 1
ATOM 678 C CA . SER A 1 98 ? 9.505 -8.688 -7.433 1.00 89.44 98 SER A CA 1
ATOM 679 C C . SER A 1 98 ? 10.404 -9.649 -6.648 1.00 89.44 98 SER A C 1
ATOM 681 O O . SER A 1 98 ? 10.267 -9.742 -5.434 1.00 89.44 98 SER A O 1
ATOM 683 N N . SER A 1 99 ? 11.263 -10.422 -7.317 1.00 92.00 99 SER A N 1
ATOM 684 C CA . SER A 1 99 ? 12.177 -11.355 -6.652 1.00 92.00 99 SER A CA 1
ATOM 685 C C . SER A 1 99 ? 13.484 -10.677 -6.251 1.00 92.00 99 SER A C 1
ATOM 687 O O . SER A 1 99 ? 13.977 -10.905 -5.147 1.00 92.00 99 SER A O 1
ATOM 689 N N . ALA A 1 100 ? 14.005 -9.814 -7.124 1.00 92.06 100 ALA A N 1
ATOM 690 C CA . ALA A 1 100 ? 15.205 -9.027 -6.869 1.00 92.06 100 ALA A CA 1
ATOM 691 C C . ALA A 1 100 ? 14.915 -7.722 -6.108 1.00 92.06 100 ALA A C 1
ATOM 693 O O . ALA A 1 100 ? 15.842 -7.117 -5.581 1.00 92.06 100 ALA A O 1
ATOM 694 N N . MET A 1 101 ? 13.644 -7.308 -6.030 1.00 96.31 101 MET A N 1
ATOM 695 C CA . MET A 1 101 ? 13.210 -5.995 -5.539 1.00 96.31 101 MET A CA 1
ATOM 696 C C . MET A 1 101 ? 13.889 -4.850 -6.290 1.00 96.31 101 MET A C 1
ATOM 698 O O . MET A 1 101 ? 14.279 -3.846 -5.697 1.00 96.31 101 MET A O 1
ATOM 702 N N . THR A 1 102 ? 14.009 -4.993 -7.610 1.00 95.44 102 THR A N 1
ATOM 703 C CA . THR A 1 102 ? 14.636 -3.989 -8.470 1.00 95.44 102 THR A CA 1
ATOM 704 C C . THR A 1 102 ? 13.690 -3.455 -9.531 1.00 95.44 102 THR A C 1
ATOM 706 O O . THR A 1 102 ? 12.750 -4.134 -9.941 1.00 95.44 102 THR A O 1
ATOM 709 N N . VAL A 1 103 ? 13.944 -2.236 -9.998 1.00 94.81 103 VAL A N 1
ATOM 710 C CA . VAL A 1 103 ? 13.246 -1.631 -11.135 1.00 94.81 103 VAL A CA 1
ATOM 711 C C . VAL A 1 103 ? 14.263 -1.133 -12.156 1.00 94.81 103 VAL A C 1
ATOM 713 O O . VAL A 1 103 ? 15.224 -0.454 -11.803 1.00 94.81 103 VAL A O 1
ATOM 716 N N . ASP A 1 104 ? 14.059 -1.495 -13.420 1.00 92.75 104 ASP A N 1
ATOM 717 C CA . ASP A 1 104 ? 14.857 -0.989 -14.537 1.00 92.75 104 ASP A CA 1
ATOM 718 C C . ASP A 1 104 ? 14.230 0.320 -15.048 1.00 92.75 1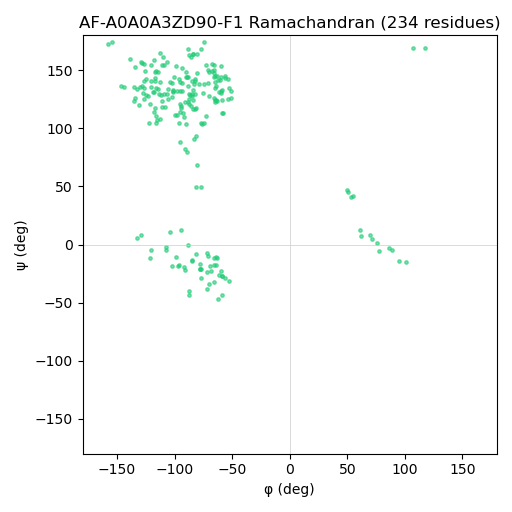04 ASP A C 1
ATOM 720 O O . ASP A 1 104 ? 13.071 0.299 -15.484 1.00 92.75 104 ASP A O 1
ATOM 724 N N . PRO A 1 105 ? 14.952 1.457 -15.044 1.00 91.81 105 PRO A N 1
ATOM 725 C CA . PRO A 1 105 ? 14.450 2.711 -15.600 1.00 91.81 105 PRO A CA 1
ATOM 726 C C . PRO A 1 105 ? 13.945 2.593 -17.042 1.00 91.81 105 PRO A C 1
ATOM 728 O O . PRO A 1 105 ? 12.986 3.272 -17.409 1.00 91.81 105 PRO A O 1
ATOM 731 N N . ALA A 1 106 ? 14.527 1.704 -17.856 1.00 89.38 106 ALA A N 1
ATOM 732 C CA . ALA A 1 106 ? 14.096 1.492 -19.237 1.00 89.38 106 ALA A CA 1
ATOM 733 C C . ALA A 1 106 ? 12.702 0.842 -19.343 1.00 89.38 106 ALA A C 1
ATOM 735 O O . ALA A 1 106 ? 12.025 1.003 -20.362 1.00 89.38 106 ALA A O 1
ATOM 736 N N . ALA A 1 107 ? 12.248 0.138 -18.300 1.00 90.94 107 ALA A N 1
ATOM 737 C CA . ALA A 1 107 ? 10.902 -0.427 -18.234 1.00 90.94 107 ALA A CA 1
ATOM 738 C C . ALA A 1 107 ? 9.831 0.634 -17.905 1.00 90.94 107 ALA A C 1
ATOM 740 O O . ALA A 1 107 ? 8.654 0.446 -18.221 1.00 90.94 107 ALA A O 1
ATOM 741 N N . VAL A 1 108 ? 10.224 1.772 -17.320 1.00 92.81 108 VAL A N 1
ATOM 742 C CA . VAL A 1 108 ? 9.321 2.852 -16.896 1.00 92.81 108 VAL A CA 1
ATOM 743 C C . VAL A 1 108 ? 9.112 3.853 -18.037 1.00 92.81 108 VAL A C 1
ATOM 745 O O . VAL A 1 108 ? 9.698 4.930 -18.081 1.00 92.81 108 VAL A O 1
ATOM 748 N N . THR A 1 109 ? 8.245 3.514 -18.996 1.00 90.31 109 THR A N 1
ATOM 749 C CA . THR A 1 109 ? 8.043 4.356 -20.197 1.00 90.31 109 THR A CA 1
ATOM 750 C C . THR A 1 109 ? 6.935 5.407 -20.076 1.00 90.31 109 THR A C 1
ATOM 752 O O . THR A 1 109 ? 6.903 6.360 -20.853 1.00 90.31 109 THR A O 1
ATOM 755 N N . ALA A 1 110 ? 5.977 5.225 -19.161 1.00 93.06 110 ALA A N 1
ATOM 756 C CA . ALA A 1 110 ? 4.755 6.045 -19.095 1.00 93.06 110 ALA A CA 1
ATOM 757 C C . ALA A 1 110 ? 4.411 6.566 -17.686 1.00 93.06 110 ALA A C 1
ATOM 759 O O . ALA A 1 110 ? 3.346 7.180 -17.504 1.00 93.06 110 ALA A O 1
ATOM 760 N N . GLY A 1 111 ? 5.304 6.324 -16.728 1.00 95.19 111 GLY A N 1
ATOM 761 C CA . GLY A 1 111 ? 5.055 6.401 -15.295 1.00 95.19 111 GLY A CA 1
ATOM 762 C C . GLY A 1 111 ? 5.249 5.042 -14.623 1.00 95.19 111 GLY A C 1
ATOM 763 O O . GLY A 1 111 ? 5.347 4.022 -15.307 1.00 95.19 111 GLY A O 1
ATOM 764 N N . ILE A 1 112 ? 5.272 5.041 -13.295 1.00 97.06 112 ILE A N 1
ATOM 765 C CA . ILE A 1 112 ? 5.348 3.837 -12.465 1.00 97.06 112 ILE A CA 1
ATOM 766 C C . ILE A 1 112 ? 3.933 3.319 -12.222 1.00 97.06 112 ILE A C 1
ATOM 768 O O . ILE A 1 112 ? 3.067 4.053 -11.733 1.00 97.06 112 ILE A O 1
ATOM 772 N N . THR A 1 113 ? 3.683 2.052 -12.552 1.00 98.25 113 THR A N 1
ATOM 773 C CA . THR A 1 113 ? 2.371 1.435 -12.352 1.00 98.25 113 THR A CA 1
ATOM 774 C C . THR A 1 113 ? 2.305 0.785 -10.975 1.00 98.25 113 THR A C 1
ATOM 776 O O . THR A 1 113 ? 2.808 -0.319 -10.756 1.00 98.25 113 THR A O 1
ATOM 779 N N . VAL A 1 114 ? 1.620 1.454 -10.051 1.00 98.38 114 VAL A N 1
ATOM 780 C CA . VAL A 1 114 ? 1.361 0.980 -8.691 1.00 98.38 114 VAL A CA 1
ATOM 781 C C . VAL A 1 114 ? 0.166 0.028 -8.700 1.00 98.38 114 VAL A C 1
ATOM 783 O O . VAL A 1 114 ? -0.959 0.411 -9.026 1.00 98.38 114 VAL A O 1
ATOM 786 N N . LYS A 1 115 ? 0.409 -1.231 -8.340 1.00 98.25 115 LYS A N 1
ATOM 787 C CA . LYS A 1 115 ? -0.579 -2.306 -8.223 1.00 98.25 115 LYS A CA 1
ATOM 788 C C . LYS A 1 115 ? -1.001 -2.470 -6.772 1.00 98.25 115 LYS A C 1
ATOM 790 O O . LYS A 1 115 ? -0.237 -2.957 -5.945 1.00 98.25 115 LYS A O 1
ATOM 795 N N . ILE A 1 116 ? -2.245 -2.123 -6.491 1.00 98.19 116 ILE A N 1
ATOM 796 C CA . ILE A 1 116 ? -2.883 -2.306 -5.192 1.00 98.19 116 ILE A CA 1
ATOM 797 C C . ILE A 1 116 ? -3.577 -3.672 -5.202 1.00 98.19 116 ILE A C 1
ATOM 799 O O . ILE A 1 116 ? -4.389 -3.933 -6.099 1.00 98.19 116 ILE A O 1
ATOM 803 N N . PRO A 1 117 ? -3.253 -4.580 -4.267 1.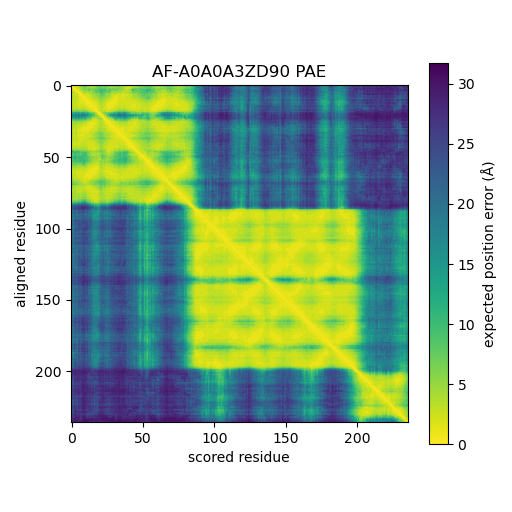00 96.88 117 PRO A N 1
ATOM 804 C CA . PRO A 1 117 ? -3.767 -5.943 -4.305 1.00 96.88 117 PRO A CA 1
ATOM 805 C C . PRO A 1 117 ? -5.253 -5.996 -3.930 1.00 96.88 117 PRO A C 1
ATOM 807 O O . PRO A 1 117 ? -5.745 -5.184 -3.154 1.00 96.88 117 PRO A O 1
ATOM 810 N N . ALA A 1 118 ? -5.969 -7.017 -4.413 1.00 94.81 118 ALA A N 1
ATOM 811 C CA . ALA A 1 118 ? -7.385 -7.228 -4.077 1.00 94.81 118 ALA A CA 1
ATOM 812 C C . ALA A 1 118 ? -7.633 -7.410 -2.564 1.00 94.81 118 ALA A C 1
ATOM 814 O O . ALA A 1 118 ? -8.726 -7.130 -2.083 1.00 94.81 118 ALA A O 1
ATOM 815 N N . ALA A 1 119 ? -6.605 -7.830 -1.815 1.00 92.69 119 ALA A N 1
ATOM 816 C CA . ALA A 1 119 ? -6.621 -7.917 -0.355 1.00 92.69 119 ALA A CA 1
ATOM 817 C C . ALA A 1 119 ? -6.784 -6.552 0.344 1.00 92.69 119 ALA A C 1
ATOM 819 O O . ALA A 1 119 ? -7.028 -6.520 1.542 1.00 92.69 119 ALA A O 1
ATOM 820 N N . ALA A 1 120 ? -6.667 -5.435 -0.384 1.00 92.31 120 ALA A N 1
ATOM 821 C CA . ALA A 1 120 ? -7.027 -4.110 0.118 1.00 92.31 120 ALA A CA 1
ATOM 822 C C . ALA A 1 120 ? -8.552 -3.926 0.265 1.00 92.31 120 ALA A C 1
ATOM 824 O O . ALA A 1 120 ? -8.997 -2.929 0.829 1.00 92.31 120 ALA A O 1
ATOM 825 N N . GLU A 1 121 ? -9.352 -4.866 -0.261 1.00 93.44 121 GLU A N 1
ATOM 826 C CA . GLU A 1 121 ? -10.815 -4.906 -0.131 1.00 93.44 121 GLU A CA 1
ATOM 827 C C . GLU A 1 121 ? -11.473 -3.561 -0.482 1.00 93.44 121 GLU A C 1
ATOM 829 O O . GLU A 1 121 ? -12.312 -3.020 0.247 1.00 93.44 121 GLU A O 1
ATOM 834 N N . LEU A 1 122 ? -11.049 -2.993 -1.614 1.00 94.25 122 LEU A N 1
ATOM 835 C CA . LEU A 1 122 ? -11.553 -1.718 -2.116 1.00 94.25 122 LEU A CA 1
ATOM 836 C C . LEU A 1 122 ? -13.042 -1.820 -2.456 1.00 94.25 122 LEU A C 1
ATOM 838 O O . LEU A 1 122 ? -13.484 -2.779 -3.096 1.00 94.25 122 LEU A O 1
ATOM 842 N N . SER A 1 123 ? -13.805 -0.805 -2.070 1.00 92.69 123 SER A N 1
ATOM 843 C CA . SER A 1 123 ? -15.236 -0.684 -2.343 1.00 92.69 123 SER A CA 1
ATOM 844 C C . SER A 1 123 ? -15.517 0.445 -3.328 1.00 92.69 123 SER A C 1
ATOM 846 O O . SER A 1 123 ? -14.752 1.394 -3.461 1.00 92.69 123 SER A O 1
ATOM 848 N N . ALA A 1 124 ? -16.634 0.347 -4.047 1.00 94.50 124 ALA A N 1
ATOM 849 C CA . ALA A 1 124 ? -17.045 1.398 -4.971 1.00 94.50 124 ALA A CA 1
ATOM 850 C C . ALA A 1 124 ? -17.246 2.728 -4.223 1.00 94.50 124 ALA A C 1
ATOM 852 O O . ALA A 1 124 ? -17.930 2.766 -3.203 1.00 94.50 124 ALA A O 1
ATOM 853 N N . GLY A 1 125 ? -16.688 3.812 -4.758 1.00 88.94 125 GLY A N 1
ATOM 854 C CA . GLY A 1 125 ? -16.718 5.137 -4.144 1.00 88.94 125 GLY A CA 1
ATOM 855 C C . GLY A 1 125 ? -15.590 5.404 -3.146 1.00 88.94 125 GLY A C 1
ATOM 856 O O . GLY A 1 125 ? -15.512 6.526 -2.648 1.00 88.94 125 GLY A O 1
ATOM 857 N N . ASP A 1 126 ? -14.724 4.425 -2.868 1.00 94.69 126 ASP A N 1
ATOM 858 C CA . ASP A 1 126 ? -13.473 4.661 -2.149 1.00 94.69 126 ASP A CA 1
ATOM 859 C C . ASP A 1 126 ? -12.551 5.565 -2.982 1.00 94.69 126 ASP A C 1
ATOM 861 O O . ASP A 1 126 ? -12.516 5.478 -4.212 1.00 94.69 126 ASP A O 1
ATOM 865 N N . THR A 1 127 ? -11.793 6.434 -2.318 1.00 96.62 127 THR A N 1
ATOM 866 C CA . THR A 1 127 ? -10.757 7.260 -2.945 1.00 96.62 127 THR A CA 1
ATOM 867 C C . THR A 1 127 ? -9.392 6.713 -2.572 1.00 96.62 127 THR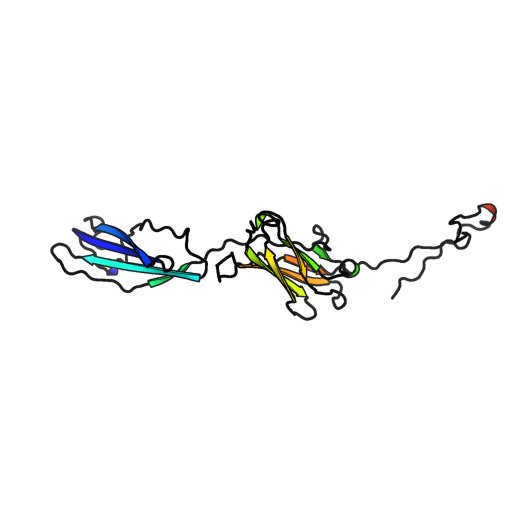 A C 1
ATOM 869 O O . THR A 1 127 ? -9.082 6.547 -1.396 1.00 96.62 127 THR A O 1
ATOM 872 N N . VAL A 1 128 ? -8.584 6.431 -3.583 1.00 97.75 128 VAL A N 1
ATOM 873 C CA . VAL A 1 128 ? -7.249 5.860 -3.447 1.00 97.75 128 VAL A CA 1
ATOM 874 C C . VAL A 1 128 ? -6.235 6.845 -4.006 1.00 97.75 128 VAL A C 1
ATOM 876 O O . VAL A 1 128 ? -6.384 7.291 -5.141 1.00 97.75 128 VAL A O 1
ATOM 879 N N . THR A 1 129 ? -5.177 7.120 -3.250 1.00 98.12 129 THR A N 1
ATOM 880 C CA . THR A 1 129 ? -4.038 7.923 -3.709 1.00 98.12 129 THR A CA 1
ATOM 881 C C . THR A 1 129 ? -2.786 7.057 -3.723 1.00 98.12 129 THR A C 1
ATOM 883 O O . THR A 1 129 ? -2.204 6.776 -2.676 1.00 98.12 129 THR A O 1
ATOM 886 N N . ALA A 1 130 ? -2.347 6.635 -4.910 1.00 98.25 130 ALA A N 1
ATOM 887 C CA . ALA A 1 130 ? -1.048 5.986 -5.079 1.00 98.25 130 ALA A CA 1
ATOM 888 C C . ALA A 1 130 ? 0.066 7.031 -4.991 1.00 98.25 130 ALA A C 1
ATOM 890 O O . ALA A 1 130 ? -0.063 8.123 -5.541 1.00 98.25 130 ALA A O 1
ATOM 891 N N . SER A 1 131 ? 1.151 6.694 -4.301 1.00 98.00 131 SER A N 1
ATOM 892 C CA . SER A 1 131 ? 2.281 7.583 -4.051 1.00 98.00 131 SER A CA 1
ATOM 893 C C . SER A 1 131 ? 3.589 6.892 -4.411 1.00 98.00 131 SER A C 1
ATOM 895 O O . SER A 1 131 ? 3.799 5.733 -4.055 1.00 98.00 131 SER A O 1
ATOM 897 N N . VAL A 1 132 ? 4.462 7.624 -5.093 1.00 97.69 132 VAL A N 1
ATOM 898 C CA . VAL A 1 132 ? 5.840 7.224 -5.377 1.00 97.69 132 VAL A CA 1
ATOM 899 C C . VAL A 1 132 ? 6.765 8.333 -4.898 1.00 97.69 132 VAL A C 1
ATOM 901 O O . VAL A 1 132 ? 6.445 9.513 -5.042 1.00 97.69 132 VAL A O 1
ATOM 904 N N . GLN A 1 133 ? 7.893 7.946 -4.318 1.00 96.44 133 GLN A N 1
ATOM 905 C CA . GLN A 1 133 ? 8.975 8.843 -3.945 1.00 96.44 133 GLN A CA 1
ATOM 906 C C . GLN A 1 133 ? 10.305 8.234 -4.377 1.00 96.44 133 GLN A C 1
ATOM 908 O O . GLN A 1 133 ? 10.619 7.095 -4.025 1.00 96.44 133 GLN A O 1
ATOM 913 N N . THR A 1 134 ? 11.068 9.008 -5.129 1.00 93.62 134 THR A N 1
ATOM 914 C CA . THR A 1 134 ? 12.423 8.707 -5.591 1.00 93.62 134 THR A CA 1
ATOM 915 C C . THR A 1 134 ? 13.464 9.280 -4.634 1.00 93.62 134 THR A C 1
ATOM 917 O O . THR A 1 134 ? 13.206 10.268 -3.941 1.00 93.62 134 THR A O 1
ATOM 920 N N . GLU A 1 135 ? 14.639 8.656 -4.556 1.00 89.31 135 GLU A N 1
ATOM 921 C CA . GLU A 1 135 ? 15.714 9.097 -3.663 1.00 89.31 135 GLU A CA 1
ATOM 922 C C . GLU A 1 135 ? 16.364 10.398 -4.149 1.00 89.31 135 GLU A C 1
ATOM 924 O O . GLU A 1 135 ? 16.657 11.271 -3.328 1.00 89.31 135 GLU A O 1
ATOM 929 N N . THR A 1 136 ? 16.531 10.564 -5.467 1.00 80.56 136 THR A N 1
ATOM 930 C CA . THR A 1 136 ? 17.270 11.701 -6.042 1.00 80.56 136 THR A CA 1
ATOM 931 C C . THR A 1 136 ? 16.643 13.057 -5.724 1.00 80.56 136 THR A C 1
ATOM 933 O O . THR A 1 136 ? 17.350 13.996 -5.348 1.00 80.56 136 THR A O 1
ATOM 936 N N . ASP A 1 137 ? 15.327 13.198 -5.884 1.00 75.75 137 ASP A N 1
ATOM 937 C CA . ASP A 1 137 ? 14.624 14.458 -5.621 1.00 75.75 137 ASP A CA 1
ATOM 938 C C . ASP A 1 137 ? 13.876 14.468 -4.278 1.00 75.75 137 ASP A C 1
ATOM 940 O O . ASP A 1 137 ? 13.560 15.543 -3.753 1.00 75.75 137 ASP A O 1
ATOM 944 N N . GLY A 1 138 ? 13.616 13.292 -3.695 1.00 81.56 138 GLY A N 1
ATOM 945 C CA . GLY A 1 138 ? 12.803 13.130 -2.495 1.00 81.56 138 GLY A CA 1
ATOM 946 C C . GLY A 1 138 ? 11.364 13.621 -2.670 1.00 81.56 138 GLY A C 1
ATOM 947 O O . GLY A 1 138 ? 10.658 13.794 -1.670 1.00 81.56 138 GLY A O 1
ATOM 948 N N . ILE A 1 139 ? 10.918 13.887 -3.901 1.00 84.69 139 ILE A N 1
ATOM 949 C CA . ILE A 1 139 ? 9.600 14.445 -4.179 1.00 84.69 139 ILE A CA 1
ATOM 950 C C . ILE A 1 139 ? 8.592 13.305 -4.204 1.00 84.69 139 ILE A C 1
ATOM 952 O O . ILE A 1 139 ? 8.786 12.256 -4.808 1.00 84.69 139 ILE A O 1
ATOM 956 N N . LYS A 1 140 ? 7.476 13.525 -3.511 1.00 93.12 140 LYS A N 1
ATOM 957 C CA . LYS A 1 140 ? 6.326 12.633 -3.568 1.00 93.12 140 LYS A CA 1
ATOM 958 C C . LYS A 1 140 ? 5.476 12.999 -4.781 1.00 93.12 140 LYS A C 1
ATOM 960 O O . LYS A 1 140 ? 4.856 14.065 -4.791 1.00 93.12 140 LYS A O 1
ATOM 965 N N . THR A 1 141 ? 5.359 12.076 -5.723 1.00 96.69 141 THR A N 1
ATOM 966 C CA . THR A 1 141 ? 4.422 12.165 -6.845 1.00 96.69 141 THR A CA 1
ATOM 967 C C . THR A 1 141 ? 3.241 11.240 -6.600 1.00 96.69 141 THR A C 1
ATOM 969 O O . THR A 1 141 ? 3.394 10.129 -6.089 1.00 96.69 141 THR A O 1
ATOM 972 N N . THR A 1 142 ? 2.035 11.703 -6.932 1.00 97.81 142 THR A N 1
ATOM 973 C CA . THR A 1 142 ? 0.799 10.976 -6.628 1.00 97.81 142 THR A CA 1
ATOM 974 C C . THR A 1 142 ? -0.112 10.802 -7.833 1.00 97.81 142 THR A C 1
ATOM 976 O O . THR A 1 142 ? -0.058 11.561 -8.802 1.00 97.81 142 THR A O 1
ATOM 979 N N . ALA A 1 143 ? -0.973 9.789 -7.754 1.00 98.06 143 ALA A N 1
ATOM 980 C CA . ALA A 1 143 ? -2.110 9.607 -8.642 1.00 98.06 143 ALA A CA 1
ATOM 981 C C . ALA A 1 143 ? -3.351 9.232 -7.827 1.00 98.06 143 ALA A C 1
ATOM 983 O O . ALA A 1 143 ? -3.347 8.230 -7.109 1.00 98.06 143 ALA A O 1
ATOM 984 N N . ASP A 1 144 ? -4.406 10.027 -7.981 1.00 97.56 144 ASP A N 1
ATOM 985 C CA . ASP A 1 144 ? -5.682 9.824 -7.300 1.00 97.56 144 ASP A CA 1
ATOM 986 C C . ASP A 1 144 ? -6.659 9.066 -8.199 1.00 97.56 144 ASP A C 1
ATOM 988 O O . ASP A 1 144 ? -6.729 9.299 -9.409 1.00 97.56 144 ASP A O 1
ATOM 992 N N . HIS A 1 145 ? -7.454 8.184 -7.598 1.00 98.19 145 HIS A N 1
ATOM 993 C CA . HIS A 1 145 ? -8.496 7.436 -8.288 1.00 98.19 145 HIS A CA 1
ATOM 994 C C . HIS A 1 145 ? -9.691 7.175 -7.381 1.00 98.19 145 HIS A C 1
ATOM 996 O O . HIS A 1 145 ? -9.541 6.753 -6.236 1.00 98.19 145 HIS A O 1
ATOM 1002 N N . THR A 1 146 ? -10.894 7.368 -7.916 1.00 98.06 146 THR A N 1
ATOM 1003 C CA . THR A 1 146 ? -12.127 6.937 -7.254 1.00 98.06 146 THR A CA 1
ATOM 1004 C C . THR A 1 146 ? -12.520 5.564 -7.778 1.00 98.06 146 THR A C 1
ATOM 1006 O O . THR A 1 146 ? -12.793 5.400 -8.967 1.00 98.06 146 THR A O 1
ATOM 1009 N N . VAL A 1 147 ? -12.583 4.584 -6.880 1.00 97.94 147 VAL A N 1
ATOM 1010 C CA . VAL A 1 147 ? -12.883 3.188 -7.202 1.00 97.94 147 VAL A CA 1
ATOM 1011 C C . VAL A 1 147 ? -14.291 3.079 -7.777 1.00 97.94 147 VAL A C 1
ATOM 1013 O O . VAL A 1 147 ? -15.284 3.471 -7.160 1.00 97.94 147 VAL A O 1
ATOM 1016 N N . THR A 1 148 ? -14.404 2.515 -8.971 1.00 98.06 148 THR A N 1
ATOM 1017 C CA . THR A 1 148 ? -15.691 2.283 -9.627 1.00 98.06 148 THR A CA 1
ATOM 1018 C C . THR A 1 148 ? -16.341 0.984 -9.148 1.00 98.06 148 THR A C 1
ATOM 1020 O O . THR A 1 148 ? -15.692 0.078 -8.624 1.00 98.06 148 THR A O 1
ATOM 1023 N N . ALA A 1 149 ? -17.640 0.822 -9.411 1.00 95.62 149 ALA A N 1
ATOM 1024 C CA . ALA A 1 149 ? -18.346 -0.431 -9.128 1.00 95.62 149 ALA A CA 1
ATOM 1025 C C . ALA A 1 149 ? -17.748 -1.652 -9.853 1.00 95.62 149 ALA A C 1
ATOM 1027 O O . ALA A 1 149 ? -17.867 -2.775 -9.371 1.00 95.62 149 ALA A O 1
ATOM 1028 N N . ALA A 1 150 ? -17.097 -1.447 -11.002 1.00 96.75 150 ALA A N 1
ATOM 1029 C CA . ALA A 1 150 ? -16.451 -2.522 -11.748 1.00 96.75 150 ALA A CA 1
ATOM 1030 C C . ALA A 1 150 ? -15.100 -2.949 -11.145 1.00 96.75 150 ALA A C 1
ATOM 1032 O O . ALA A 1 150 ? -14.647 -4.061 -11.427 1.00 96.75 150 ALA A O 1
ATOM 1033 N N . GLU A 1 151 ? -14.469 -2.091 -10.344 1.00 97.12 151 GLU A N 1
ATOM 1034 C CA . GLU A 1 151 ? -13.157 -2.302 -9.716 1.00 97.12 151 GLU A CA 1
ATOM 1035 C C . GLU A 1 151 ? -13.267 -2.804 -8.273 1.00 97.12 151 GLU A C 1
ATOM 1037 O O . GLU A 1 151 ? -12.315 -3.386 -7.759 1.00 97.12 151 GLU A O 1
ATOM 1042 N N . ALA A 1 152 ? -14.427 -2.632 -7.635 1.00 92.94 152 ALA A N 1
ATOM 1043 C CA . ALA A 1 152 ? -14.675 -3.088 -6.272 1.00 92.94 152 ALA A CA 1
ATOM 1044 C C . ALA A 1 152 ? -14.308 -4.575 -6.076 1.00 92.94 152 ALA A C 1
ATOM 1046 O O . ALA A 1 152 ? -14.671 -5.440 -6.882 1.00 92.94 152 ALA A O 1
ATOM 1047 N N . GLY A 1 153 ? -13.572 -4.861 -4.999 1.00 90.75 153 GLY A N 1
ATOM 1048 C CA . GLY A 1 153 ? -13.074 -6.191 -4.641 1.00 90.75 153 GLY A CA 1
ATOM 1049 C C . GLY A 1 153 ? -11.975 -6.749 -5.555 1.00 90.75 153 GLY A C 1
ATOM 1050 O O . GLY A 1 153 ? -11.631 -7.925 -5.439 1.00 90.75 153 GLY A O 1
ATOM 1051 N N . LYS A 1 154 ? -11.433 -5.953 -6.487 1.00 96.56 154 LYS A N 1
ATOM 1052 C CA . LYS A 1 154 ? -10.365 -6.366 -7.409 1.00 96.56 154 LYS A CA 1
ATOM 1053 C C . LYS A 1 154 ? -9.069 -5.625 -7.110 1.00 96.56 154 LYS A C 1
ATOM 1055 O O . LYS A 1 154 ? -9.050 -4.615 -6.415 1.00 96.56 154 LYS A O 1
ATOM 1060 N N . ALA A 1 155 ? -7.976 -6.138 -7.670 1.00 97.25 155 ALA A N 1
ATOM 1061 C CA . ALA A 1 155 ? -6.732 -5.388 -7.715 1.00 97.25 155 ALA A CA 1
ATOM 1062 C C . ALA A 1 155 ? -6.908 -4.142 -8.597 1.00 97.25 155 ALA A C 1
ATOM 1064 O O . ALA A 1 155 ? -7.531 -4.217 -9.660 1.00 97.25 155 ALA A O 1
ATOM 1065 N N . LEU A 1 156 ? -6.331 -3.024 -8.164 1.00 98.25 156 LEU A N 1
ATOM 1066 C CA . LEU A 1 156 ? -6.360 -1.742 -8.863 1.00 98.25 156 LEU A CA 1
ATOM 1067 C C . LEU A 1 156 ? -4.946 -1.399 -9.339 1.00 98.25 156 LEU A C 1
ATOM 1069 O O . LEU A 1 156 ? -3.973 -1.655 -8.637 1.00 98.25 156 LEU A O 1
ATOM 1073 N N . SER A 1 157 ? -4.811 -0.855 -10.545 1.00 97.94 157 SER A N 1
ATOM 1074 C CA . SER A 1 157 ? -3.522 -0.407 -11.084 1.00 97.94 157 SER A CA 1
ATOM 1075 C C . SER A 1 157 ? -3.603 1.070 -11.421 1.00 97.94 157 SER A C 1
ATOM 1077 O O . SER A 1 157 ? -4.435 1.461 -12.236 1.00 97.94 157 SER A O 1
ATOM 1079 N N . LEU A 1 158 ? -2.740 1.869 -10.800 1.00 98.19 158 LEU A N 1
ATOM 1080 C CA . LEU A 1 158 ? -2.670 3.313 -10.994 1.00 98.19 158 LEU A CA 1
ATOM 1081 C C . LEU A 1 158 ? -1.301 3.685 -11.546 1.00 98.19 158 LEU A C 1
ATOM 1083 O O . LEU A 1 158 ? -0.278 3.254 -11.023 1.00 98.19 158 LEU A O 1
ATOM 1087 N N . VAL A 1 159 ? -1.284 4.490 -12.604 1.00 98.25 159 VAL A N 1
ATOM 1088 C CA . VAL A 1 159 ? -0.037 4.995 -13.186 1.00 98.25 159 VAL A CA 1
ATOM 1089 C C . VAL A 1 159 ? 0.294 6.327 -12.529 1.00 98.25 159 VAL A C 1
ATOM 1091 O O . VAL A 1 159 ? -0.377 7.330 -12.782 1.00 98.25 159 VAL A O 1
ATOM 1094 N N . VAL A 1 160 ? 1.341 6.341 -11.711 1.00 97.81 160 VAL A N 1
ATOM 1095 C CA . VAL A 1 160 ? 1.916 7.560 -11.141 1.00 97.81 160 VAL A CA 1
ATOM 1096 C C . VAL A 1 160 ? 2.891 8.136 -12.162 1.00 97.81 160 VAL A C 1
ATOM 1098 O O . VAL A 1 160 ? 3.749 7.421 -12.676 1.00 97.81 160 VAL A O 1
ATOM 1101 N N . LYS A 1 161 ? 2.745 9.422 -12.502 1.00 96.25 161 LYS A N 1
ATOM 1102 C CA . LYS A 1 161 ? 3.535 10.109 -13.543 1.00 96.25 161 LYS A CA 1
ATOM 1103 C C . LYS A 1 161 ? 4.946 10.475 -13.067 1.00 96.25 161 LYS A C 1
ATOM 1105 O O . LYS A 1 161 ? 5.375 11.607 -13.242 1.00 96.25 161 LYS A O 1
ATOM 1110 N N . GLU A 1 162 ? 5.630 9.494 -12.492 1.00 93.94 162 GLU A N 1
ATOM 1111 C CA . GLU A 1 162 ? 7.008 9.574 -12.018 1.00 93.94 162 GLU A CA 1
ATOM 1112 C C . GLU A 1 162 ? 7.972 8.928 -13.023 1.00 93.94 162 GLU A C 1
ATOM 1114 O O . GLU A 1 162 ? 7.619 7.944 -13.682 1.00 93.94 162 GLU A O 1
ATOM 1119 N N . THR A 1 163 ? 9.170 9.492 -13.164 1.00 91.56 163 THR A N 1
ATOM 1120 C CA . THR A 1 163 ? 10.217 9.016 -14.077 1.00 91.56 163 THR A CA 1
ATOM 1121 C C . THR A 1 163 ? 11.449 8.583 -13.297 1.00 91.56 163 THR A C 1
ATOM 1123 O O . THR A 1 163 ? 11.774 9.166 -12.276 1.00 91.56 163 THR A O 1
ATOM 1126 N N . LEU A 1 164 ? 12.183 7.597 -13.814 1.00 90.88 164 LEU A N 1
ATOM 1127 C CA . LEU A 1 164 ? 13.453 7.154 -13.226 1.00 90.88 164 LEU A CA 1
ATOM 1128 C C . LEU A 1 164 ? 14.678 7.644 -14.007 1.00 90.88 164 LEU A C 1
ATOM 1130 O O . LEU A 1 164 ? 15.790 7.194 -13.768 1.00 90.88 164 LEU A O 1
ATOM 1134 N N . ALA A 1 165 ? 14.499 8.561 -14.963 1.00 84.88 165 ALA A N 1
ATOM 1135 C CA . ALA A 1 165 ? 15.585 9.030 -15.830 1.00 84.88 165 ALA A CA 1
ATOM 1136 C C . ALA A 1 165 ? 16.714 9.778 -15.088 1.00 84.88 165 ALA A C 1
ATOM 1138 O O . ALA A 1 165 ? 17.784 9.969 -15.662 1.00 84.88 165 ALA A O 1
ATOM 1139 N N . GLY A 1 166 ? 16.457 10.248 -13.863 1.00 83.44 166 GLY A N 1
ATOM 1140 C CA . GLY A 1 166 ? 17.439 10.919 -13.010 1.00 83.44 166 GLY A CA 1
ATOM 1141 C C . GLY A 1 166 ? 18.082 10.022 -11.952 1.00 83.44 166 GLY A C 1
ATOM 1142 O O . GLY A 1 166 ? 19.068 10.452 -11.361 1.00 83.44 166 GLY A O 1
ATOM 1143 N N . GLU A 1 167 ? 17.560 8.812 -11.739 1.00 89.06 167 GLU A N 1
ATOM 1144 C CA . GLU A 1 167 ? 18.041 7.913 -10.689 1.00 89.06 167 GLU A CA 1
ATOM 1145 C C . GLU A 1 167 ? 19.291 7.147 -11.139 1.00 89.06 167 GLU A C 1
ATOM 1147 O O . GLU A 1 167 ? 19.403 6.692 -12.284 1.00 89.06 167 GLU A O 1
ATOM 1152 N N . ALA A 1 168 ? 20.229 6.979 -10.214 1.00 88.62 168 ALA A N 1
ATOM 1153 C CA . ALA A 1 168 ? 21.413 6.158 -10.374 1.00 88.62 168 ALA A CA 1
ATOM 1154 C C . ALA A 1 168 ? 21.141 4.688 -10.020 1.00 88.62 168 ALA A C 1
ATOM 1156 O O . ALA A 1 168 ? 20.190 4.334 -9.324 1.00 88.62 168 ALA A O 1
ATOM 1157 N N . ASP A 1 169 ? 22.024 3.807 -10.491 1.00 91.00 169 ASP A N 1
ATOM 1158 C CA . ASP A 1 169 ? 22.036 2.412 -10.052 1.00 91.00 169 ASP A CA 1
ATOM 1159 C C . ASP A 1 169 ? 22.251 2.344 -8.531 1.00 91.00 169 ASP A C 1
ATOM 1161 O O . ASP A 1 169 ? 23.229 2.887 -8.010 1.00 91.00 169 ASP A O 1
ATOM 1165 N N . GLY A 1 170 ? 21.336 1.678 -7.828 1.00 90.81 170 GLY A N 1
ATOM 1166 C CA . GLY A 1 170 ? 21.329 1.588 -6.368 1.00 90.81 170 GLY A CA 1
ATOM 1167 C C . GLY A 1 170 ? 20.346 2.522 -5.655 1.00 90.81 170 GLY A C 1
ATOM 1168 O O . GLY A 1 170 ? 20.056 2.256 -4.487 1.00 90.81 170 GLY A O 1
ATOM 1169 N N . ASP A 1 171 ? 19.802 3.537 -6.330 1.00 94.56 171 ASP A N 1
ATOM 1170 C CA . ASP A 1 171 ? 18.872 4.492 -5.712 1.00 94.56 171 ASP A CA 1
ATOM 1171 C C . ASP A 1 171 ? 17.541 3.826 -5.335 1.00 94.56 171 ASP A C 1
ATOM 1173 O O . ASP A 1 171 ? 17.086 2.866 -5.969 1.00 94.56 171 ASP A O 1
ATOM 1177 N N . ALA A 1 172 ? 16.900 4.322 -4.279 1.00 94.75 172 ALA A N 1
ATOM 1178 C CA . ALA A 1 172 ? 15.635 3.788 -3.796 1.00 94.75 172 ALA A CA 1
ATOM 1179 C C . ALA A 1 172 ? 14.410 4.435 -4.466 1.00 94.75 172 ALA A C 1
ATOM 1181 O O . ALA A 1 172 ? 14.272 5.654 -4.555 1.00 94.75 172 ALA A O 1
ATOM 1182 N N . VAL A 1 173 ? 13.440 3.595 -4.827 1.00 96.06 173 VAL A N 1
ATOM 1183 C CA . VAL A 1 173 ? 12.092 3.985 -5.257 1.00 96.06 173 VAL A CA 1
ATOM 1184 C C . VAL A 1 173 ? 11.092 3.441 -4.249 1.00 96.06 173 VAL A C 1
ATOM 1186 O O . VAL A 1 173 ? 10.874 2.233 -4.148 1.00 96.06 173 VAL A O 1
ATOM 1189 N N . THR A 1 174 ? 10.475 4.339 -3.493 1.00 97.06 174 THR A N 1
ATOM 1190 C CA . THR A 1 174 ? 9.546 4.012 -2.411 1.00 97.06 174 THR A CA 1
ATOM 1191 C C . THR A 1 174 ? 8.105 4.208 -2.867 1.00 97.06 174 THR A C 1
ATOM 1193 O O . THR A 1 174 ? 7.770 5.234 -3.453 1.00 97.06 174 THR A O 1
ATOM 1196 N N . VAL A 1 175 ? 7.237 3.232 -2.596 1.00 97.75 175 VAL A N 1
ATOM 1197 C CA . VAL A 1 175 ? 5.856 3.197 -3.092 1.00 97.75 175 VAL A CA 1
ATOM 1198 C C . VAL A 1 175 ? 4.889 2.794 -1.984 1.00 97.75 175 VAL A C 1
ATOM 1200 O O . VAL A 1 175 ? 5.130 1.843 -1.240 1.00 97.75 175 VAL A O 1
ATOM 1203 N N . TRP A 1 176 ? 3.774 3.511 -1.890 1.00 97.25 176 TRP A N 1
ATOM 1204 C CA . TRP A 1 176 ? 2.673 3.239 -0.963 1.00 97.25 176 TRP A CA 1
ATOM 1205 C C . TRP A 1 176 ? 1.364 3.801 -1.530 1.00 97.25 176 TRP A C 1
ATOM 1207 O O . TRP A 1 176 ? 1.355 4.467 -2.570 1.00 97.25 176 TRP A O 1
ATOM 1217 N N . TYR A 1 177 ? 0.240 3.547 -0.868 1.00 97.25 177 TYR A N 1
ATOM 1218 C CA . TYR A 1 177 ? -1.017 4.227 -1.168 1.00 97.25 177 TYR A CA 1
ATOM 1219 C C . TYR A 1 177 ? -1.765 4.597 0.104 1.00 97.25 177 TYR A C 1
ATOM 1221 O O . TYR A 1 177 ? -1.546 4.020 1.167 1.00 97.25 177 TYR A O 1
ATOM 1229 N N . THR A 1 178 ? -2.667 5.561 -0.035 1.00 95.00 178 THR A N 1
ATOM 1230 C CA . THR A 1 178 ? -3.641 5.897 0.999 1.00 95.00 178 THR A CA 1
ATOM 1231 C C . THR A 1 178 ? -5.052 5.619 0.498 1.00 95.00 178 THR A C 1
ATOM 1233 O O . THR A 1 178 ? -5.328 5.690 -0.704 1.00 95.00 178 THR A O 1
ATOM 1236 N N . LEU A 1 179 ? -5.943 5.263 1.418 1.00 93.25 179 LEU A N 1
ATOM 1237 C CA . LEU A 1 179 ? -7.337 4.928 1.151 1.00 93.25 179 LEU A CA 1
ATOM 1238 C C . LEU A 1 179 ? -8.249 5.770 2.039 1.00 93.25 179 LEU A C 1
ATOM 1240 O O . LEU A 1 179 ? -8.155 5.715 3.262 1.00 93.25 179 LEU A O 1
ATOM 1244 N N . ILE A 1 180 ? -9.183 6.485 1.425 1.00 90.12 180 ILE A N 1
ATOM 1245 C CA . ILE A 1 180 ? -10.309 7.122 2.106 1.00 90.12 180 ILE A CA 1
ATOM 1246 C C . ILE A 1 180 ? -11.567 6.371 1.684 1.00 90.12 180 ILE A C 1
ATOM 1248 O O . ILE A 1 180 ? -11.909 6.322 0.499 1.00 90.12 180 ILE A O 1
ATOM 1252 N N . ARG A 1 181 ? -12.256 5.759 2.649 1.00 87.62 181 ARG A N 1
ATOM 1253 C CA . ARG A 1 181 ? -13.501 5.027 2.382 1.00 87.62 181 ARG A CA 1
ATOM 1254 C C . ARG A 1 181 ? -14.605 5.973 1.922 1.00 87.62 181 ARG A C 1
ATOM 1256 O O . ARG A 1 181 ? -14.646 7.133 2.330 1.00 87.62 181 ARG A O 1
ATOM 1263 N N . SER A 1 182 ? -15.521 5.475 1.094 1.00 85.25 182 SER A N 1
ATOM 1264 C CA . SER A 1 182 ? -16.643 6.281 0.602 1.00 85.25 182 SER A CA 1
ATOM 1265 C C . SER A 1 182 ? -17.430 6.938 1.746 1.00 85.25 182 SER A C 1
ATOM 1267 O O . SER A 1 182 ? -17.890 6.261 2.662 1.00 85.25 182 SER A O 1
ATOM 1269 N N . GLY A 1 183 ? -17.579 8.265 1.699 1.00 75.19 183 GLY A N 1
ATOM 1270 C CA . GLY A 1 183 ? -18.273 9.045 2.732 1.00 75.19 183 GLY A CA 1
ATOM 1271 C C . GLY A 1 183 ? -17.467 9.302 4.013 1.00 75.19 183 GLY A C 1
ATOM 1272 O O . GLY A 1 183 ? -17.936 10.058 4.859 1.00 75.19 183 GLY A O 1
ATOM 1273 N N . GLY A 1 184 ? -16.272 8.722 4.143 1.00 76.00 184 GLY A N 1
ATOM 1274 C CA . GLY A 1 184 ? -15.330 9.007 5.223 1.00 76.00 184 GLY A CA 1
ATOM 1275 C C . GLY A 1 184 ? -14.387 10.169 4.899 1.00 76.00 184 GLY A C 1
ATOM 1276 O O . GLY A 1 184 ? -14.290 10.623 3.758 1.00 76.00 184 GLY A O 1
ATOM 1277 N N . SER A 1 185 ? -13.669 10.638 5.919 1.00 76.31 185 SER A N 1
ATOM 1278 C CA . SER A 1 185 ? -12.623 11.669 5.799 1.00 76.31 185 SER A CA 1
ATOM 1279 C C . SER A 1 185 ? -11.247 11.211 6.282 1.00 76.31 185 SER A C 1
ATOM 1281 O O . SER A 1 185 ? -10.259 11.901 6.044 1.00 76.31 185 SER A O 1
ATOM 1283 N N . THR A 1 186 ? -11.175 10.066 6.957 1.00 78.12 186 THR A N 1
ATOM 1284 C CA . THR A 1 186 ? -9.927 9.517 7.489 1.00 78.12 186 THR A CA 1
ATOM 1285 C C . THR A 1 186 ? -9.168 8.770 6.398 1.00 78.12 186 THR A C 1
ATOM 1287 O O . THR A 1 186 ? -9.735 7.918 5.710 1.00 78.12 186 THR A O 1
ATOM 1290 N N . ALA A 1 187 ? -7.885 9.096 6.247 1.00 85.75 187 ALA A N 1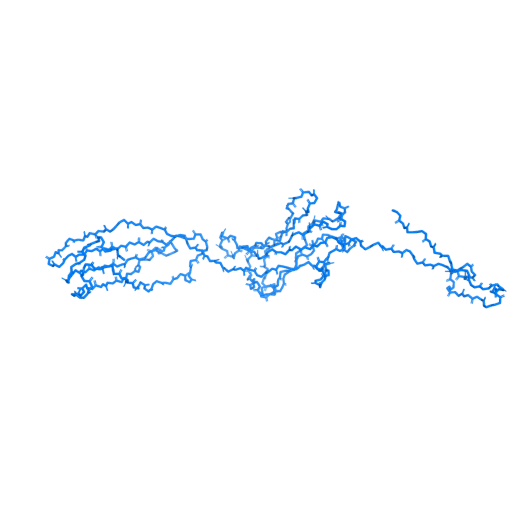
ATOM 1291 C CA . ALA A 1 187 ? -6.978 8.387 5.358 1.00 85.75 187 ALA A CA 1
ATOM 1292 C C . ALA A 1 187 ? -6.343 7.202 6.092 1.00 85.75 187 ALA A C 1
ATOM 1294 O O . ALA A 1 187 ? -5.814 7.356 7.188 1.00 85.75 187 ALA A O 1
ATOM 1295 N N . LEU A 1 188 ? -6.398 6.032 5.465 1.00 86.88 188 LEU A N 1
ATOM 1296 C CA . LEU A 1 188 ? -5.733 4.811 5.902 1.00 86.88 188 LEU A CA 1
ATOM 1297 C C . LEU A 1 188 ? -4.483 4.613 5.048 1.00 86.88 188 LEU A C 1
ATOM 1299 O O . LEU A 1 188 ? -4.587 4.595 3.819 1.00 86.88 188 LEU A O 1
ATOM 1303 N N . ASP A 1 189 ? -3.329 4.441 5.679 1.00 90.75 189 ASP A N 1
ATOM 1304 C CA . ASP A 1 189 ? -2.071 4.196 4.978 1.00 90.75 189 ASP A CA 1
ATOM 1305 C C . ASP A 1 189 ? -1.852 2.698 4.730 1.00 90.75 189 ASP A C 1
ATOM 1307 O O . ASP A 1 189 ? -2.187 1.841 5.555 1.00 90.75 189 ASP A O 1
ATOM 1311 N N . SER A 1 190 ? -1.266 2.377 3.579 1.00 93.94 190 SER A N 1
ATOM 1312 C CA . SER A 1 190 ? -0.710 1.053 3.322 1.00 93.94 190 SER A CA 1
ATOM 1313 C C . SER A 1 190 ? 0.664 0.875 3.933 1.00 93.94 190 SER A C 1
ATOM 1315 O O . SER A 1 190 ? 1.382 1.837 4.203 1.00 93.94 190 SER A O 1
ATOM 1317 N N . ASP A 1 191 ? 1.079 -0.383 4.027 1.00 92.50 191 ASP A N 1
ATOM 1318 C CA . ASP A 1 191 ? 2.494 -0.701 4.134 1.00 92.50 191 ASP A CA 1
ATOM 1319 C C . ASP A 1 191 ? 3.260 -0.095 2.944 1.00 92.50 191 ASP A C 1
ATOM 1321 O O . ASP A 1 191 ? 2.763 -0.033 1.810 1.00 92.50 191 ASP A O 1
ATOM 1325 N N . THR A 1 192 ? 4.489 0.332 3.211 1.00 93.94 192 THR A N 1
ATOM 1326 C CA . THR A 1 192 ? 5.400 0.894 2.214 1.00 93.94 192 THR A CA 1
ATOM 1327 C C . THR A 1 192 ? 6.308 -0.194 1.653 1.00 93.94 192 THR A C 1
ATOM 1329 O O . THR A 1 192 ? 6.842 -1.012 2.404 1.00 93.94 192 THR A O 1
ATOM 1332 N N . VAL A 1 193 ? 6.542 -0.176 0.341 1.00 95.81 193 VAL A N 1
ATOM 1333 C CA . VAL A 1 193 ? 7.535 -1.031 -0.320 1.00 95.81 193 VAL A CA 1
ATOM 1334 C C . VAL A 1 193 ? 8.623 -0.172 -0.959 1.00 95.81 193 VAL A C 1
ATOM 1336 O O . VAL A 1 193 ? 8.339 0.907 -1.474 1.00 95.81 193 VAL A O 1
ATOM 1339 N N . ALA A 1 194 ? 9.866 -0.645 -0.928 1.00 95.94 194 ALA A N 1
ATOM 1340 C CA . ALA A 1 194 ? 10.994 0.006 -1.582 1.00 95.94 194 ALA A CA 1
ATOM 1341 C C . ALA A 1 194 ? 11.616 -0.939 -2.612 1.00 95.94 194 ALA A C 1
ATOM 1343 O O . ALA A 1 194 ? 11.830 -2.119 -2.329 1.00 95.94 194 ALA A O 1
ATOM 1344 N N . TYR A 1 195 ? 11.906 -0.397 -3.789 1.00 96.50 195 TYR A N 1
ATOM 1345 C CA . TYR A 1 195 ? 12.640 -1.053 -4.863 1.00 96.50 195 TYR A CA 1
ATOM 1346 C C . TYR A 1 195 ? 13.964 -0.336 -5.079 1.00 96.50 195 TYR A C 1
ATOM 1348 O O . TYR A 1 195 ? 14.047 0.877 -4.912 1.00 96.50 195 TYR A O 1
ATOM 1356 N N . THR A 1 196 ? 14.986 -1.075 -5.486 1.00 96.38 196 THR A N 1
ATOM 1357 C CA . THR A 1 196 ? 16.273 -0.504 -5.881 1.00 96.38 196 THR A CA 1
ATOM 1358 C C . THR A 1 196 ? 16.308 -0.310 -7.392 1.00 96.38 196 THR A C 1
ATOM 1360 O O . THR A 1 196 ? 15.970 -1.217 -8.154 1.00 96.38 196 THR A O 1
ATOM 1363 N N . VAL A 1 197 ? 16.729 0.859 -7.854 1.00 94.25 197 VAL A N 1
ATOM 1364 C CA . VAL A 1 197 ? 16.989 1.089 -9.272 1.00 94.25 197 VAL A CA 1
ATOM 1365 C C . VAL A 1 197 ? 18.138 0.189 -9.705 1.00 94.25 197 VAL A C 1
ATOM 1367 O O . VAL A 1 197 ? 19.210 0.206 -9.104 1.00 94.25 197 VAL A O 1
ATOM 1370 N N . SER A 1 198 ? 17.899 -0.620 -10.735 1.00 92.38 198 SER A N 1
ATOM 1371 C CA . SER A 1 198 ? 18.925 -1.453 -11.350 1.00 92.38 198 SER A CA 1
ATOM 1372 C C . SER A 1 198 ? 19.035 -1.109 -12.822 1.00 92.38 198 SER A C 1
ATOM 1374 O O . SER A 1 198 ? 18.181 -1.475 -13.631 1.00 92.38 198 SER A O 1
ATOM 1376 N N . VAL A 1 199 ? 20.095 -0.386 -13.169 1.00 81.62 199 VAL A N 1
ATOM 1377 C CA . VAL A 1 199 ? 20.361 0.010 -14.549 1.00 81.62 199 VAL A CA 1
ATOM 1378 C C . VAL A 1 199 ? 21.025 -1.166 -15.249 1.00 81.62 199 VAL A C 1
ATOM 1380 O O . VAL A 1 199 ? 22.244 -1.355 -15.203 1.00 81.62 199 VAL A O 1
ATOM 1383 N N . VAL A 1 200 ? 20.220 -1.993 -15.912 1.00 69.94 200 VAL A N 1
ATOM 1384 C CA . VAL A 1 200 ? 20.759 -3.093 -16.710 1.00 69.94 200 VAL A CA 1
ATOM 1385 C C . VAL A 1 200 ? 21.304 -2.510 -18.010 1.00 69.94 200 VAL A C 1
ATOM 1387 O O . VAL A 1 200 ? 20.559 -2.167 -18.925 1.00 69.94 200 VAL A O 1
ATOM 1390 N N . ALA A 1 201 ? 22.628 -2.397 -18.113 1.00 63.19 201 ALA A N 1
ATOM 1391 C CA . ALA A 1 201 ? 23.268 -1.973 -19.352 1.00 63.19 201 ALA A CA 1
ATOM 1392 C C . ALA A 1 201 ? 22.883 -2.926 -20.503 1.00 63.19 201 ALA A C 1
ATOM 1394 O O . ALA A 1 201 ? 23.272 -4.097 -20.526 1.00 63.19 201 ALA A O 1
ATOM 1395 N N . SER A 1 202 ? 22.125 -2.424 -21.481 1.00 61.44 202 SER A N 1
ATOM 1396 C CA . SER A 1 202 ? 21.796 -3.174 -22.695 1.00 61.44 202 SER A CA 1
ATOM 1397 C C . SER A 1 202 ? 23.022 -3.240 -23.607 1.00 61.44 202 SER A C 1
ATOM 1399 O O . SER A 1 202 ? 23.362 -2.270 -24.287 1.00 61.44 202 SER A O 1
ATOM 1401 N N . LEU A 1 203 ? 23.683 -4.397 -23.655 1.00 66.56 203 LEU A N 1
ATOM 1402 C CA . LEU A 1 203 ? 24.829 -4.608 -24.538 1.00 66.56 203 LEU A CA 1
ATOM 1403 C C . LEU A 1 203 ? 24.374 -4.803 -25.999 1.00 66.56 203 LEU A C 1
ATOM 1405 O O . LEU A 1 203 ? 23.506 -5.640 -26.262 1.00 66.56 203 LEU A O 1
ATOM 1409 N N . PRO A 1 204 ? 24.959 -4.079 -26.973 1.00 73.31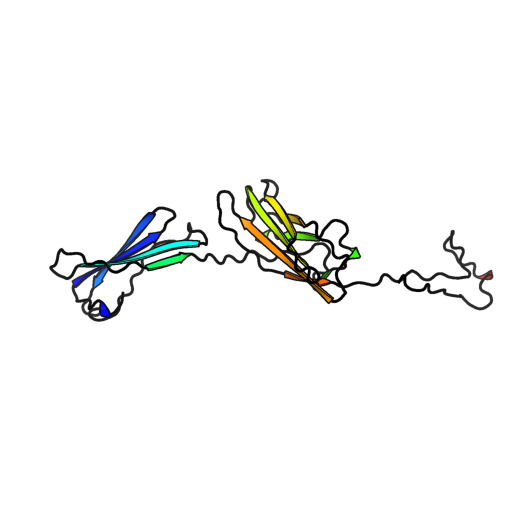 204 PRO A N 1
ATOM 1410 C CA . PRO A 1 204 ? 24.616 -4.249 -28.380 1.00 73.31 204 PRO A CA 1
ATOM 1411 C C . PRO A 1 204 ? 25.026 -5.634 -28.905 1.00 73.31 204 PRO A C 1
ATOM 1413 O O . PRO A 1 204 ? 26.067 -6.181 -28.536 1.00 73.31 204 PRO A O 1
ATOM 1416 N N . ALA A 1 205 ? 24.208 -6.206 -29.795 1.00 79.12 205 ALA A N 1
ATOM 1417 C CA . ALA A 1 205 ? 24.462 -7.527 -30.367 1.00 79.12 205 ALA A CA 1
ATOM 1418 C C . ALA A 1 205 ? 25.779 -7.559 -31.177 1.00 79.12 205 ALA A C 1
ATOM 1420 O O . ALA A 1 205 ? 26.074 -6.605 -31.905 1.00 79.12 205 ALA A O 1
ATOM 1421 N N . PRO A 1 206 ? 26.567 -8.651 -31.113 1.00 86.44 206 PRO A N 1
ATOM 1422 C CA . PRO A 1 206 ? 27.747 -8.800 -31.953 1.00 86.44 206 PRO A CA 1
ATOM 1423 C C . PRO A 1 206 ? 27.359 -8.953 -33.429 1.00 86.44 206 PRO A C 1
ATOM 1425 O O . PRO A 1 206 ? 26.277 -9.431 -33.767 1.00 86.44 206 PRO A O 1
ATOM 1428 N N . THR A 1 207 ? 28.278 -8.600 -34.324 1.00 89.56 207 THR A N 1
ATOM 1429 C CA . THR A 1 207 ? 28.145 -8.822 -35.772 1.00 89.56 207 THR A CA 1
ATOM 1430 C C . THR A 1 207 ? 29.246 -9.749 -36.273 1.00 89.56 207 THR A C 1
ATOM 1432 O O . THR A 1 207 ? 30.281 -9.902 -35.631 1.00 89.56 207 THR A O 1
ATOM 1435 N N . VAL A 1 208 ? 29.039 -10.389 -37.421 1.00 89.81 208 VAL A N 1
ATOM 1436 C CA . VAL A 1 208 ? 30.052 -11.227 -38.078 1.00 89.81 208 VAL A CA 1
ATOM 1437 C C . VAL A 1 208 ? 30.525 -10.510 -39.336 1.00 89.81 208 VAL A C 1
ATOM 1439 O O . VAL A 1 208 ? 29.701 -10.049 -40.122 1.00 89.81 208 VAL A O 1
ATOM 1442 N N . ALA A 1 209 ? 31.840 -10.370 -39.522 1.00 88.06 209 ALA A N 1
ATOM 1443 C CA . ALA A 1 209 ? 32.393 -9.601 -40.640 1.00 88.06 209 ALA A CA 1
ATOM 1444 C C . ALA A 1 209 ? 32.097 -10.241 -42.006 1.00 88.06 209 ALA A C 1
ATOM 1446 O O . ALA A 1 209 ? 31.935 -9.528 -42.992 1.00 88.06 209 ALA A O 1
ATOM 1447 N N . GLU A 1 210 ? 32.030 -11.569 -42.040 1.00 90.62 210 GLU A N 1
ATOM 1448 C CA . GLU A 1 210 ? 31.776 -12.390 -43.223 1.00 90.62 210 GLU A CA 1
ATOM 1449 C C . GLU A 1 210 ? 30.275 -12.629 -43.476 1.00 90.62 210 GLU A C 1
ATOM 1451 O O . GLU A 1 210 ? 29.915 -13.317 -44.431 1.00 90.62 210 GLU A O 1
ATOM 1456 N N . ALA A 1 211 ? 29.392 -12.099 -42.621 1.00 88.00 211 ALA A N 1
ATOM 1457 C CA . ALA A 1 211 ? 27.951 -12.250 -42.781 1.00 88.00 211 ALA A CA 1
ATOM 1458 C C . ALA A 1 211 ? 27.379 -11.228 -43.766 1.00 88.00 211 ALA A C 1
ATOM 1460 O O . ALA A 1 211 ? 27.722 -10.044 -43.741 1.00 88.00 211 ALA A O 1
ATOM 1461 N N . ASP A 1 212 ? 26.411 -11.676 -44.559 1.00 86.94 212 ASP A N 1
ATOM 1462 C CA . ASP A 1 212 ? 25.450 -10.784 -45.192 1.00 86.94 212 ASP A CA 1
ATOM 1463 C C . ASP A 1 212 ? 24.481 -10.285 -44.112 1.00 86.94 212 ASP A C 1
ATOM 1465 O O . ASP A 1 212 ? 23.670 -11.045 -43.573 1.00 86.94 212 ASP A O 1
ATOM 1469 N N . SER A 1 213 ? 24.577 -8.999 -43.778 1.00 80.31 213 SER A N 1
ATOM 1470 C CA . SER A 1 213 ? 23.751 -8.363 -42.749 1.00 80.31 213 SER A CA 1
ATOM 1471 C C . SER A 1 213 ? 22.275 -8.233 -43.135 1.00 80.31 213 SER A C 1
ATOM 1473 O O . SER A 1 213 ? 21.440 -8.058 -42.252 1.00 80.31 213 SER A O 1
ATOM 1475 N N . THR A 1 214 ? 21.940 -8.333 -44.424 1.00 82.56 214 THR A N 1
ATOM 1476 C CA . THR A 1 214 ? 20.559 -8.251 -44.922 1.00 82.56 214 THR A CA 1
ATOM 1477 C C . THR A 1 214 ? 19.893 -9.621 -44.902 1.00 82.56 214 THR A C 1
ATOM 1479 O O . THR A 1 214 ? 18.747 -9.748 -44.478 1.00 82.56 214 THR A O 1
ATOM 1482 N N . ALA A 1 215 ? 20.611 -10.656 -45.340 1.00 83.62 215 ALA A N 1
ATOM 1483 C CA . ALA A 1 215 ? 20.101 -12.026 -45.359 1.00 83.62 215 ALA A CA 1
ATOM 1484 C C . ALA A 1 215 ? 20.272 -12.763 -44.016 1.00 83.62 215 ALA A C 1
ATOM 1486 O O . ALA A 1 215 ? 19.672 -13.817 -43.820 1.00 83.62 215 ALA A O 1
ATOM 1487 N N . MET A 1 216 ? 21.080 -12.221 -43.096 1.00 86.06 216 MET A N 1
ATOM 1488 C CA . MET A 1 216 ? 21.509 -12.872 -41.850 1.00 86.06 216 MET A CA 1
ATOM 1489 C C . MET A 1 216 ? 22.140 -14.254 -42.083 1.00 86.06 216 MET A C 1
ATOM 1491 O O . MET A 1 216 ? 21.910 -15.204 -41.334 1.00 86.06 216 MET A O 1
ATOM 1495 N N . THR A 1 217 ? 22.956 -14.372 -43.130 1.00 87.56 217 THR A N 1
ATOM 1496 C CA . THR A 1 217 ? 23.630 -15.620 -43.515 1.00 87.56 217 THR A CA 1
ATOM 1497 C C . THR A 1 217 ? 25.135 -15.428 -43.629 1.00 87.56 217 THR A C 1
ATOM 1499 O O . THR A 1 217 ? 25.5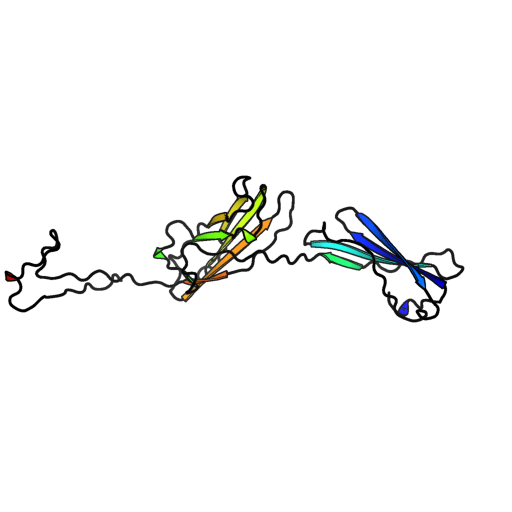98 -14.366 -44.034 1.00 87.56 217 THR A O 1
ATOM 1502 N N . VAL A 1 218 ? 25.899 -16.480 -43.338 1.00 87.56 218 VAL A N 1
ATOM 1503 C CA . VAL A 1 218 ? 27.345 -16.549 -43.597 1.00 87.56 218 VAL A CA 1
ATOM 1504 C C . VAL A 1 218 ? 27.580 -17.588 -44.687 1.00 87.56 218 VAL A C 1
ATOM 1506 O O . VAL A 1 218 ? 27.105 -18.716 -44.561 1.00 87.56 218 VAL A O 1
ATOM 1509 N N . ASP A 1 219 ? 28.311 -17.222 -45.738 1.00 88.94 219 ASP A N 1
ATOM 1510 C CA . ASP A 1 219 ? 28.758 -18.169 -46.762 1.00 88.94 219 ASP A CA 1
ATOM 1511 C C . ASP A 1 219 ? 30.019 -18.905 -46.270 1.00 88.94 219 ASP A C 1
ATOM 1513 O O . ASP A 1 219 ? 31.054 -18.262 -46.073 1.00 88.94 219 ASP A O 1
ATOM 1517 N N . PRO A 1 220 ? 29.991 -20.241 -46.091 1.00 86.12 220 PRO A N 1
ATOM 1518 C CA . PRO A 1 220 ? 31.169 -21.000 -45.679 1.00 86.12 220 PRO A CA 1
ATOM 1519 C C . PRO A 1 220 ? 32.377 -20.816 -46.608 1.00 86.12 220 PRO A C 1
ATOM 1521 O O . PRO A 1 220 ? 33.511 -20.901 -46.143 1.00 86.12 220 PRO A O 1
ATOM 1524 N N . ALA A 1 221 ? 32.161 -20.546 -47.902 1.00 86.31 221 ALA A N 1
ATOM 1525 C CA . ALA A 1 221 ? 33.246 -20.326 -48.858 1.00 86.31 221 ALA A CA 1
ATOM 1526 C C . ALA A 1 221 ? 33.972 -18.985 -48.646 1.00 86.31 221 ALA A C 1
ATOM 1528 O O . ALA A 1 221 ? 35.141 -18.856 -49.012 1.00 86.31 221 ALA A O 1
ATOM 1529 N N . ALA A 1 222 ? 33.312 -18.002 -48.025 1.00 79.94 222 ALA A N 1
ATOM 1530 C CA . ALA A 1 222 ? 33.908 -16.713 -47.674 1.00 79.94 222 ALA A CA 1
ATOM 1531 C C . ALA A 1 222 ? 34.801 -16.793 -46.419 1.00 79.94 222 ALA A C 1
ATOM 1533 O O . ALA A 1 222 ? 35.645 -15.925 -46.192 1.00 79.94 222 ALA A O 1
ATOM 1534 N N . VAL A 1 223 ? 34.665 -17.857 -45.620 1.00 84.19 223 VAL A N 1
ATOM 1535 C CA . VAL A 1 223 ? 35.390 -18.056 -44.360 1.00 84.19 223 VAL A CA 1
ATOM 1536 C C . VAL A 1 223 ? 36.691 -18.825 -44.617 1.00 84.19 223 VAL A C 1
ATOM 1538 O O . VAL A 1 223 ? 36.774 -20.038 -44.446 1.00 84.19 223 VAL A O 1
ATOM 1541 N N . THR A 1 224 ? 37.737 -18.114 -45.039 1.00 82.81 224 THR A N 1
ATOM 1542 C CA . THR A 1 224 ? 39.035 -18.727 -45.405 1.00 82.81 224 THR A CA 1
ATOM 1543 C C . THR A 1 224 ? 40.040 -18.813 -44.252 1.00 82.81 224 THR A C 1
ATOM 1545 O O . THR A 1 224 ? 40.966 -19.621 -44.309 1.00 82.81 224 THR A O 1
ATOM 1548 N N . ALA A 1 225 ? 39.853 -18.018 -43.194 1.00 84.69 225 ALA A N 1
ATOM 1549 C CA . ALA A 1 225 ? 40.765 -17.926 -42.047 1.00 84.69 225 ALA A CA 1
ATOM 1550 C C . ALA A 1 225 ? 40.070 -18.084 -40.674 1.00 84.69 225 ALA A C 1
ATOM 1552 O O . ALA A 1 225 ? 40.710 -17.902 -39.641 1.00 84.69 225 ALA A O 1
ATOM 1553 N N . GLY A 1 226 ? 38.780 -18.442 -40.656 1.00 83.56 226 GLY A N 1
ATOM 1554 C CA . GLY A 1 226 ? 37.927 -18.451 -39.458 1.00 83.56 226 GLY A CA 1
ATOM 1555 C C . GLY A 1 226 ? 36.904 -17.309 -39.452 1.00 83.56 226 GLY A C 1
ATOM 1556 O O . GLY A 1 226 ? 36.958 -16.430 -40.306 1.00 83.56 226 GLY A O 1
ATOM 1557 N N . ILE A 1 227 ? 35.938 -17.358 -38.528 1.00 90.19 227 ILE A N 1
ATOM 1558 C CA . ILE A 1 227 ? 34.861 -16.357 -38.406 1.00 90.19 227 ILE A CA 1
ATOM 1559 C C . ILE A 1 227 ? 35.344 -15.176 -37.564 1.00 90.19 227 ILE A C 1
ATOM 1561 O O . ILE A 1 227 ? 35.802 -15.369 -36.435 1.00 90.19 227 ILE A O 1
ATOM 1565 N N . THR A 1 228 ? 35.165 -13.955 -38.068 1.00 89.75 228 THR A N 1
ATOM 1566 C CA . THR A 1 228 ? 35.492 -12.734 -37.331 1.00 89.75 228 THR A CA 1
ATOM 1567 C C . THR A 1 228 ? 34.244 -12.176 -36.651 1.00 89.75 228 THR A C 1
ATOM 1569 O O . THR A 1 228 ? 33.394 -11.551 -37.290 1.00 89.75 228 THR A O 1
ATOM 1572 N N . VAL A 1 229 ? 34.146 -12.354 -35.331 1.00 89.75 229 VAL A N 1
ATOM 1573 C CA . VAL A 1 229 ? 33.084 -11.751 -34.510 1.00 89.75 229 VAL A CA 1
ATOM 1574 C C . VAL A 1 229 ? 33.493 -10.337 -34.095 1.00 89.75 229 VAL A C 1
ATOM 1576 O O . VAL A 1 229 ? 34.491 -10.138 -33.406 1.00 89.75 229 VAL A O 1
ATOM 1579 N N . LYS A 1 230 ? 32.708 -9.345 -34.508 1.00 86.56 230 LYS A N 1
ATOM 1580 C CA . LYS A 1 230 ? 32.835 -7.939 -34.125 1.00 86.56 230 LYS A CA 1
ATOM 1581 C C . LYS A 1 230 ? 31.898 -7.651 -32.961 1.00 86.56 230 LYS A C 1
ATOM 1583 O O . LYS A 1 230 ? 30.679 -7.684 -33.119 1.00 86.56 230 LYS A O 1
ATOM 1588 N N . ILE A 1 231 ? 32.477 -7.340 -31.810 1.00 85.00 231 ILE A N 1
ATOM 1589 C CA . ILE A 1 231 ? 31.738 -6.901 -30.627 1.00 85.00 231 ILE A CA 1
ATOM 1590 C C . ILE A 1 231 ? 31.686 -5.366 -30.667 1.00 85.00 231 ILE A C 1
ATOM 1592 O O . ILE A 1 231 ? 32.746 -4.738 -30.597 1.00 85.00 231 ILE A O 1
ATOM 1596 N N . PRO A 1 232 ? 30.508 -4.748 -30.855 1.00 75.44 232 PRO A N 1
ATOM 1597 C CA . PRO A 1 232 ? 30.380 -3.299 -30.769 1.00 75.44 232 PRO A CA 1
ATOM 1598 C C . PRO A 1 232 ? 30.659 -2.811 -29.343 1.00 75.44 232 PRO A C 1
ATOM 1600 O O . PRO A 1 232 ? 30.372 -3.509 -28.371 1.00 75.44 232 PRO A O 1
ATOM 1603 N N . ALA A 1 233 ? 31.224 -1.607 -29.221 1.00 65.94 233 ALA A N 1
ATOM 1604 C CA . ALA A 1 233 ? 31.318 -0.936 -27.929 1.00 65.94 233 ALA A CA 1
ATOM 1605 C C . ALA A 1 233 ? 29.904 -0.728 -27.361 1.00 65.94 233 ALA A C 1
ATOM 1607 O O . ALA A 1 233 ? 28.970 -0.482 -28.129 1.00 65.94 233 ALA A O 1
ATOM 1608 N N . ALA A 1 234 ? 29.749 -0.843 -26.038 1.00 56.34 234 ALA A N 1
ATOM 1609 C CA . ALA A 1 234 ? 28.506 -0.454 -25.380 1.00 56.34 234 ALA A CA 1
ATOM 1610 C C . ALA A 1 234 ? 28.193 1.013 -25.720 1.00 56.34 234 ALA A C 1
ATOM 1612 O O . ALA A 1 234 ? 29.117 1.816 -25.865 1.00 56.34 234 ALA A O 1
ATOM 1613 N N . ALA A 1 235 ? 26.913 1.340 -25.901 1.00 54.47 235 ALA A N 1
ATOM 1614 C CA . ALA A 1 235 ? 26.514 2.738 -25.989 1.00 54.47 235 ALA A CA 1
ATOM 1615 C C . ALA A 1 235 ? 26.795 3.383 -24.622 1.00 54.47 235 ALA A C 1
ATOM 1617 O O . ALA A 1 235 ? 26.342 2.851 -23.609 1.00 54.47 235 ALA A O 1
ATOM 1618 N N . GLU A 1 236 ? 27.612 4.437 -24.618 1.00 41.91 236 GLU A N 1
ATOM 1619 C CA . GLU A 1 236 ? 27.874 5.288 -23.447 1.00 41.91 236 GLU A CA 1
ATOM 1620 C C . GLU A 1 236 ? 26.662 6.173 -23.138 1.00 41.91 236 GLU A C 1
ATOM 1622 O O . GLU A 1 236 ? 26.023 6.648 -24.112 1.00 41.91 236 GLU A O 1
#